Protein AF-A0A9J6GD58-F1 (afdb_monomer)

Structure (mmCIF, N/CA/C/O backbone):
data_AF-A0A9J6GD58-F1
#
_entry.id   AF-A0A9J6GD58-F1
#
loop_
_atom_site.group_PDB
_atom_site.id
_atom_site.type_symbol
_atom_site.label_atom_id
_atom_site.label_alt_id
_atom_site.label_comp_id
_atom_site.label_asym_id
_atom_site.label_entity_id
_atom_site.label_seq_id
_atom_site.pdbx_PDB_ins_code
_atom_site.Cartn_x
_atom_site.Cartn_y
_atom_site.Cartn_z
_atom_site.occupancy
_atom_site.B_iso_or_equiv
_atom_site.auth_seq_id
_atom_site.auth_comp_id
_atom_site.auth_asym_id
_atom_site.auth_atom_id
_atom_site.pdbx_PDB_model_num
ATOM 1 N N . MET A 1 1 ? 82.873 -19.608 3.069 1.00 37.69 1 MET A N 1
ATOM 2 C CA . MET A 1 1 ? 82.444 -18.232 2.736 1.00 37.69 1 MET A CA 1
ATOM 3 C C . MET A 1 1 ? 81.139 -18.321 1.958 1.00 37.69 1 MET A C 1
ATOM 5 O O . MET A 1 1 ? 81.166 -18.958 0.919 1.00 37.69 1 MET A O 1
ATOM 9 N N . GLY A 1 2 ? 80.056 -17.727 2.489 1.00 36.81 2 GLY A N 1
ATOM 10 C CA . GLY A 1 2 ? 78.722 -17.550 1.862 1.00 36.81 2 GLY A CA 1
ATOM 11 C C . GLY A 1 2 ? 77.926 -18.852 1.693 1.00 36.81 2 GLY A C 1
ATOM 12 O O . GLY A 1 2 ? 78.418 -19.767 1.058 1.00 36.81 2 GLY A O 1
ATOM 13 N N . GLY A 1 3 ? 76.758 -19.078 2.308 1.00 33.34 3 GLY A N 1
ATOM 14 C CA . GLY A 1 3 ? 75.539 -18.248 2.275 1.00 33.34 3 GLY A CA 1
ATOM 15 C C . GLY A 1 3 ? 74.753 -18.602 0.999 1.00 33.34 3 GLY A C 1
ATOM 16 O O . GLY A 1 3 ? 75.347 -18.635 -0.065 1.00 33.34 3 GLY A O 1
ATOM 17 N N . SER A 1 4 ? 73.456 -18.896 0.957 1.00 35.22 4 SER A N 1
ATOM 18 C CA . SER A 1 4 ? 72.355 -18.757 1.909 1.00 35.22 4 SER A CA 1
ATOM 19 C C . SER A 1 4 ? 71.104 -19.372 1.257 1.00 35.22 4 SER A C 1
ATOM 21 O O . SER A 1 4 ? 70.985 -19.433 0.036 1.00 35.22 4 SER A O 1
ATOM 23 N N . SER A 1 5 ? 70.180 -19.800 2.106 1.00 44.03 5 SER A N 1
ATOM 24 C CA . SER A 1 5 ? 68.809 -20.239 1.847 1.00 44.03 5 SER A CA 1
ATOM 25 C C . SER A 1 5 ? 67.990 -19.324 0.922 1.00 44.03 5 SER A C 1
ATOM 27 O O . SER A 1 5 ? 67.995 -18.105 1.074 1.00 44.03 5 SER A O 1
ATOM 29 N N . THR A 1 6 ? 67.160 -19.917 0.058 1.00 40.66 6 THR A N 1
ATOM 30 C CA . THR A 1 6 ? 65.996 -19.243 -0.538 1.00 40.66 6 THR A CA 1
ATOM 31 C C . THR A 1 6 ? 64.717 -19.961 -0.118 1.00 40.66 6 THR A C 1
ATOM 33 O O . THR A 1 6 ? 64.315 -20.986 -0.661 1.00 40.66 6 THR A O 1
ATOM 36 N N . GLY A 1 7 ? 64.104 -19.405 0.929 1.00 36.47 7 GLY A N 1
ATOM 37 C CA . GLY A 1 7 ? 62.739 -19.700 1.339 1.00 36.47 7 GLY A CA 1
ATOM 38 C C . GLY A 1 7 ? 61.718 -19.170 0.332 1.00 36.47 7 GLY A C 1
ATOM 39 O O . GLY A 1 7 ? 61.997 -18.272 -0.465 1.00 36.47 7 GLY A O 1
ATOM 40 N N . GLY A 1 8 ? 60.526 -19.758 0.386 1.00 43.69 8 GLY A N 1
ATOM 41 C CA . GLY A 1 8 ? 59.431 -19.474 -0.526 1.00 43.69 8 GLY A CA 1
ATOM 42 C C . GLY A 1 8 ? 58.904 -18.044 -0.457 1.00 43.69 8 GLY A C 1
ATOM 43 O O . GLY A 1 8 ? 59.000 -17.351 0.555 1.00 43.69 8 GLY A O 1
ATOM 44 N N . ARG A 1 9 ? 58.253 -17.643 -1.548 1.00 37.81 9 ARG A N 1
ATOM 45 C CA . ARG A 1 9 ? 57.233 -16.597 -1.543 1.00 37.81 9 ARG A CA 1
ATOM 46 C C . ARG A 1 9 ? 56.068 -17.060 -2.401 1.00 37.81 9 ARG A C 1
ATOM 48 O O . ARG A 1 9 ? 56.132 -17.031 -3.625 1.00 37.81 9 ARG A O 1
ATOM 55 N N . TYR A 1 10 ? 55.004 -17.483 -1.726 1.00 40.56 10 TYR A N 1
ATOM 56 C CA . TYR A 1 10 ? 53.660 -17.434 -2.280 1.00 40.56 10 TYR A CA 1
ATOM 57 C C . TYR A 1 10 ? 53.369 -15.973 -2.626 1.00 40.56 10 TYR A C 1
ATOM 59 O O . TYR A 1 10 ? 53.320 -15.119 -1.742 1.00 40.56 10 TYR A O 1
ATOM 67 N N . SER A 1 11 ? 53.238 -15.677 -3.916 1.00 40.56 11 SER A N 1
ATOM 68 C CA . SER A 1 11 ? 52.796 -14.365 -4.374 1.00 40.56 11 SER A CA 1
ATOM 69 C C . SER A 1 11 ? 51.286 -14.283 -4.161 1.00 40.56 11 SER A C 1
ATOM 71 O O . SER A 1 11 ? 50.506 -14.837 -4.933 1.00 40.56 11 SER A O 1
ATOM 73 N N . SER A 1 12 ? 50.868 -13.662 -3.060 1.00 46.75 12 SER A N 1
ATOM 74 C CA . SER A 1 12 ? 49.472 -13.318 -2.804 1.00 46.75 12 SER A CA 1
ATOM 75 C C . SER A 1 12 ? 49.055 -12.194 -3.754 1.00 46.75 12 SER A C 1
ATOM 77 O O . SER A 1 12 ? 49.403 -11.031 -3.547 1.00 46.75 12 SER A O 1
ATOM 79 N N . SER A 1 13 ? 48.333 -12.543 -4.815 1.00 49.47 13 SER A N 1
ATOM 80 C CA . SER A 1 13 ? 47.661 -11.583 -5.691 1.00 49.47 13 SER A CA 1
ATOM 81 C C . SER A 1 13 ? 46.645 -10.761 -4.876 1.00 49.47 13 SER A C 1
ATOM 83 O O . SER A 1 13 ? 45.866 -11.360 -4.134 1.00 49.47 13 SER A O 1
ATOM 85 N N . PRO A 1 14 ? 46.580 -9.423 -5.006 1.00 55.91 14 PRO A N 1
ATOM 86 C CA . PRO A 1 14 ? 45.616 -8.584 -4.290 1.00 55.91 14 PRO A CA 1
ATOM 87 C C . PRO A 1 14 ? 44.270 -8.524 -5.030 1.00 55.91 14 PRO A C 1
ATOM 89 O O . PRO A 1 14 ? 43.667 -7.462 -5.164 1.00 55.91 14 PRO A O 1
ATOM 92 N N . LEU A 1 15 ? 43.816 -9.654 -5.572 1.00 47.56 15 LEU A N 1
ATOM 93 C CA . LEU A 1 15 ? 42.496 -9.747 -6.183 1.00 47.56 15 LEU A CA 1
ATOM 94 C C . LEU A 1 15 ? 41.522 -10.259 -5.118 1.00 47.56 15 LEU A C 1
ATOM 96 O O . LEU A 1 15 ? 41.829 -11.259 -4.463 1.00 47.56 15 LEU A O 1
ATOM 100 N N . PRO A 1 16 ? 40.373 -9.589 -4.904 1.00 56.69 16 PRO A N 1
ATOM 101 C CA . PRO A 1 16 ? 39.348 -10.111 -4.015 1.00 56.69 16 PRO A CA 1
ATOM 102 C C . PRO A 1 16 ? 38.954 -11.514 -4.483 1.00 56.69 16 PRO A C 1
ATOM 104 O O . PRO A 1 16 ? 38.846 -11.777 -5.683 1.00 56.69 16 PRO A O 1
ATOM 107 N N . SER A 1 17 ? 38.779 -12.424 -3.526 1.00 49.44 17 SER A N 1
ATOM 108 C CA . SER A 1 17 ? 38.321 -13.782 -3.796 1.00 49.44 17 SER A CA 1
ATOM 109 C C . SER A 1 17 ? 37.030 -13.753 -4.631 1.00 49.44 17 SER A C 1
ATOM 111 O O . SER A 1 17 ? 36.191 -12.869 -4.423 1.00 49.44 17 SER A O 1
ATOM 113 N N . PRO A 1 18 ? 36.856 -14.695 -5.581 1.00 47.84 18 PRO A N 1
ATOM 114 C CA . PRO A 1 18 ? 35.656 -14.747 -6.399 1.00 47.84 18 PRO A CA 1
ATOM 115 C C . PRO A 1 18 ? 34.428 -14.807 -5.492 1.00 47.84 18 PRO A C 1
ATOM 117 O O . PRO A 1 18 ? 34.412 -15.527 -4.490 1.00 47.84 18 PRO A O 1
ATOM 120 N N . THR A 1 19 ? 33.417 -14.012 -5.838 1.00 52.19 19 THR A N 1
ATOM 121 C CA . THR A 1 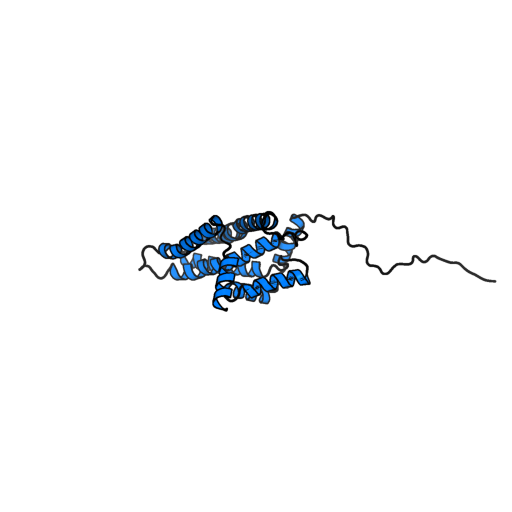19 ? 32.129 -13.941 -5.148 1.00 52.19 19 THR A CA 1
ATOM 122 C C . THR A 1 19 ? 31.608 -15.360 -4.892 1.00 52.19 19 THR A C 1
ATOM 124 O O . THR A 1 19 ? 31.642 -16.173 -5.820 1.00 52.19 19 THR A O 1
ATOM 127 N N . PRO A 1 20 ? 31.141 -15.697 -3.673 1.00 46.53 20 PRO A N 1
ATOM 128 C CA . PRO A 1 20 ? 30.641 -17.035 -3.410 1.00 46.53 20 PRO A CA 1
ATOM 129 C C . PRO A 1 20 ? 29.514 -17.347 -4.393 1.00 46.53 20 PRO A C 1
ATOM 131 O O . PRO A 1 20 ? 28.594 -16.549 -4.568 1.00 46.53 20 PRO A O 1
ATOM 134 N N . ASN A 1 21 ? 29.656 -18.497 -5.044 1.00 40.84 21 ASN A N 1
ATOM 135 C CA . ASN A 1 21 ? 28.778 -19.098 -6.036 1.00 40.84 21 ASN A CA 1
ATOM 136 C C . ASN A 1 21 ? 27.320 -18.608 -5.993 1.00 40.84 21 ASN A C 1
ATOM 138 O O . ASN A 1 21 ? 26.616 -18.756 -4.994 1.00 40.84 21 ASN A O 1
ATOM 142 N N . HIS A 1 22 ? 26.834 -18.173 -7.155 1.00 46.31 22 HIS A N 1
ATOM 143 C CA . HIS A 1 22 ? 25.450 -17.807 -7.497 1.00 46.31 22 HIS A CA 1
ATOM 144 C C . HIS A 1 22 ? 24.419 -18.965 -7.339 1.00 46.31 22 HIS A C 1
ATOM 146 O O . HIS A 1 22 ? 23.322 -18.931 -7.893 1.00 46.31 22 HIS A O 1
ATOM 152 N N . LEU A 1 23 ? 24.774 -20.019 -6.595 1.00 43.19 23 LEU A N 1
ATOM 153 C CA . LEU A 1 23 ? 24.021 -21.255 -6.374 1.00 43.19 23 LEU A CA 1
ATOM 154 C C . LEU A 1 23 ? 23.634 -21.488 -4.908 1.00 43.19 23 LEU A C 1
ATOM 156 O O . LEU A 1 23 ? 22.972 -22.481 -4.611 1.00 43.19 23 LEU A O 1
ATOM 160 N N . GLU A 1 24 ? 23.948 -20.574 -3.985 1.00 44.09 24 GLU A N 1
ATOM 161 C CA . GLU A 1 24 ? 23.241 -20.554 -2.704 1.00 44.09 24 GLU A CA 1
ATOM 162 C C . GLU A 1 24 ? 21.849 -19.962 -2.935 1.00 44.09 24 GLU A C 1
ATOM 164 O O . GLU A 1 24 ? 21.595 -18.762 -2.798 1.00 44.09 24 GLU A O 1
ATOM 169 N N . LYS A 1 25 ? 20.923 -20.834 -3.337 1.00 47.00 25 LYS A N 1
ATOM 170 C CA . LYS A 1 25 ? 19.489 -20.565 -3.409 1.00 47.00 25 LYS A CA 1
ATOM 171 C C . LYS A 1 25 ? 18.997 -20.316 -1.977 1.00 47.00 25 LYS A C 1
ATOM 173 O O . LYS A 1 25 ? 18.412 -21.199 -1.358 1.00 47.00 25 LYS A O 1
ATOM 178 N N . ARG A 1 26 ? 19.305 -19.134 -1.420 1.00 52.91 26 ARG A N 1
ATOM 179 C CA . ARG A 1 26 ? 18.902 -18.718 -0.069 1.00 52.91 26 ARG A CA 1
ATOM 180 C C . ARG A 1 26 ? 17.422 -19.008 0.078 1.00 52.91 26 ARG A C 1
ATOM 182 O O . ARG A 1 26 ? 16.616 -18.515 -0.718 1.00 52.91 26 ARG A O 1
ATOM 189 N N . SER A 1 27 ? 17.094 -19.834 1.064 1.00 55.88 27 SER A N 1
ATOM 190 C CA . SER A 1 27 ? 15.747 -20.346 1.251 1.00 55.88 27 SER A CA 1
ATOM 191 C C . SER A 1 27 ? 14.777 -19.172 1.396 1.00 55.88 27 SER A C 1
ATOM 193 O O . SER A 1 27 ? 15.121 -18.140 1.978 1.00 55.88 27 SER A O 1
ATOM 195 N N . ALA A 1 28 ? 13.546 -19.299 0.894 1.00 56.69 28 ALA A N 1
ATOM 196 C CA . ALA A 1 28 ? 12.509 -18.281 1.102 1.00 56.69 28 ALA A CA 1
ATOM 197 C C . ALA A 1 28 ? 12.327 -17.959 2.602 1.00 56.69 28 ALA A C 1
ATOM 199 O O . ALA A 1 28 ? 12.053 -16.817 2.971 1.00 56.69 28 ALA A O 1
ATOM 200 N N . LYS A 1 29 ? 12.599 -18.948 3.467 1.00 54.69 29 LYS A N 1
ATOM 201 C CA . LYS A 1 29 ? 12.657 -18.799 4.926 1.00 54.69 29 LYS A CA 1
ATOM 202 C C . LYS A 1 29 ? 13.790 -17.877 5.393 1.00 54.69 29 LYS A C 1
ATOM 204 O O . LYS A 1 29 ? 13.562 -17.071 6.289 1.00 54.69 29 LYS A O 1
ATOM 209 N N . ASP A 1 30 ? 14.962 -17.910 4.759 1.00 62.19 30 ASP A N 1
ATOM 210 C CA . ASP A 1 30 ? 16.093 -17.028 5.092 1.00 62.19 30 ASP A CA 1
ATOM 211 C C . ASP A 1 30 ? 15.827 -15.582 4.669 1.00 62.19 30 ASP A C 1
ATOM 213 O O . ASP A 1 30 ? 16.219 -14.642 5.362 1.00 62.19 30 ASP A O 1
ATOM 217 N N . LYS A 1 31 ? 15.139 -15.389 3.536 1.00 62.78 31 LYS A N 1
ATOM 218 C CA . LYS A 1 31 ? 14.695 -14.062 3.084 1.00 62.78 31 LYS A CA 1
ATOM 219 C C . LYS A 1 31 ? 13.620 -13.495 4.021 1.00 62.78 31 LYS A C 1
ATOM 221 O O . LYS A 1 31 ? 13.745 -12.354 4.462 1.00 62.78 31 LYS A O 1
ATOM 226 N N . GLY A 1 32 ? 12.632 -14.309 4.401 1.00 60.41 32 GLY A N 1
ATOM 227 C CA . GLY A 1 32 ? 11.580 -13.931 5.350 1.00 60.41 32 GLY A CA 1
ATOM 228 C C . GLY A 1 32 ? 12.104 -13.649 6.762 1.00 60.41 32 GLY A C 1
ATOM 229 O O . GLY A 1 32 ? 11.767 -12.626 7.349 1.00 60.41 32 GLY A O 1
ATOM 230 N N . SER A 1 33 ? 12.997 -14.494 7.286 1.00 57.06 33 SER A N 1
ATOM 231 C CA . SER A 1 33 ? 13.629 -14.303 8.600 1.00 57.06 33 SER A CA 1
ATOM 232 C C . SER A 1 33 ? 14.473 -13.026 8.649 1.00 57.06 33 SER A C 1
ATOM 234 O O . SER A 1 33 ? 14.408 -12.281 9.626 1.00 57.06 33 SER A O 1
ATOM 236 N N . LYS A 1 34 ? 15.200 -12.696 7.572 1.00 61.50 34 LYS A N 1
ATOM 237 C CA . LYS A 1 34 ? 15.928 -11.422 7.468 1.00 61.50 34 LYS A CA 1
ATOM 238 C C . LYS A 1 34 ? 14.992 -10.216 7.451 1.00 61.50 34 LYS A C 1
ATOM 240 O O . LYS A 1 34 ? 15.290 -9.235 8.128 1.00 61.50 34 LYS A O 1
ATOM 245 N N . PHE A 1 35 ? 13.875 -10.282 6.727 1.00 63.69 35 PHE A N 1
ATOM 246 C CA . PHE A 1 35 ? 12.878 -9.208 6.711 1.00 63.69 35 PHE A CA 1
ATOM 247 C C . PHE A 1 35 ? 12.215 -9.025 8.087 1.00 63.69 35 PHE A C 1
ATOM 249 O O . PHE A 1 35 ? 12.150 -7.908 8.596 1.00 63.69 35 PHE A O 1
ATOM 256 N N . LEU A 1 36 ? 11.835 -10.121 8.752 1.00 62.38 36 LEU A N 1
ATOM 257 C CA . LEU A 1 36 ? 11.260 -10.095 10.100 1.00 62.38 36 LEU A CA 1
ATOM 258 C C . LEU A 1 36 ? 12.254 -9.571 11.147 1.00 62.38 36 LEU A C 1
ATOM 260 O O . LEU A 1 36 ? 11.899 -8.770 12.007 1.00 62.38 36 LEU A O 1
ATOM 264 N N . ARG A 1 37 ? 13.530 -9.953 11.040 1.00 62.25 37 ARG A N 1
ATOM 265 C CA . ARG A 1 37 ? 14.593 -9.423 11.903 1.00 62.25 37 ARG A CA 1
ATOM 266 C C . ARG A 1 37 ? 14.790 -7.918 11.705 1.00 62.25 37 ARG A C 1
ATOM 268 O O . ARG A 1 37 ? 15.053 -7.212 12.673 1.00 62.25 37 ARG A O 1
ATOM 275 N N . ARG A 1 38 ? 14.646 -7.420 10.471 1.00 63.84 38 ARG A N 1
ATOM 276 C CA . ARG A 1 38 ? 14.711 -5.983 10.157 1.00 63.84 38 ARG A CA 1
ATOM 277 C C . ARG A 1 38 ? 13.488 -5.217 10.664 1.00 63.84 38 ARG A C 1
ATOM 279 O O . ARG A 1 38 ? 13.666 -4.099 11.127 1.00 63.84 38 ARG A O 1
ATOM 286 N N . LEU A 1 39 ? 12.291 -5.813 10.656 1.00 63.59 39 LEU A N 1
ATOM 287 C CA . LEU A 1 39 ? 11.072 -5.213 11.231 1.00 63.59 39 LEU A CA 1
ATOM 288 C C . LEU A 1 39 ? 11.220 -4.869 12.720 1.00 63.59 39 LEU A C 1
ATOM 290 O O . LEU A 1 39 ? 10.652 -3.889 13.187 1.00 63.59 39 LEU A O 1
ATOM 294 N N . ILE A 1 40 ? 12.008 -5.655 13.456 1.00 60.38 40 ILE A N 1
ATOM 295 C CA . ILE A 1 40 ? 12.237 -5.468 14.896 1.00 60.38 40 ILE A CA 1
ATOM 296 C C . ILE A 1 40 ? 13.335 -4.414 15.162 1.00 60.38 40 ILE A C 1
ATOM 298 O O . ILE A 1 40 ? 13.423 -3.862 16.259 1.00 60.38 40 ILE A O 1
ATOM 302 N N . HIS A 1 41 ? 14.164 -4.069 14.168 1.00 72.25 41 HIS A N 1
ATOM 303 C CA . HIS A 1 41 ? 15.287 -3.141 14.334 1.00 72.25 41 HIS A CA 1
ATOM 304 C C . HIS A 1 41 ? 14.910 -1.681 14.015 1.00 72.25 41 HIS A C 1
ATOM 306 O O . HIS A 1 41 ? 15.408 -1.070 13.071 1.00 72.25 41 HIS A O 1
ATOM 312 N N . VAL A 1 42 ? 14.048 -1.110 14.862 1.00 64.81 42 VAL A N 1
ATOM 313 C CA . VAL A 1 42 ? 13.386 0.200 14.679 1.00 64.81 42 VAL A CA 1
ATOM 314 C C . VAL A 1 42 ? 14.349 1.386 14.514 1.00 64.81 42 VAL A C 1
ATOM 316 O O . VAL A 1 42 ? 14.030 2.363 13.841 1.00 64.81 42 VAL A O 1
ATOM 319 N N . ARG A 1 43 ? 15.554 1.322 15.095 1.00 58.72 43 ARG A N 1
ATOM 320 C CA . ARG A 1 43 ? 16.470 2.478 15.176 1.00 58.72 43 ARG A CA 1
ATOM 321 C C . ARG A 1 43 ? 17.148 2.888 13.867 1.00 58.72 43 ARG A C 1
ATOM 323 O O . ARG A 1 43 ? 17.678 3.990 13.818 1.00 58.72 43 ARG A O 1
ATOM 330 N N . HIS A 1 44 ? 17.137 2.036 12.847 1.00 67.06 44 HIS A N 1
ATOM 331 C CA . HIS A 1 44 ? 17.782 2.301 11.553 1.00 67.06 44 HIS A CA 1
ATOM 332 C C . HIS A 1 44 ? 16.756 2.412 10.412 1.00 67.06 44 HIS A C 1
ATOM 334 O O . HIS A 1 44 ? 17.083 2.163 9.257 1.00 67.06 44 HIS A O 1
ATOM 340 N N . MET A 1 45 ? 15.494 2.706 10.739 1.00 80.56 45 MET A N 1
ATOM 341 C CA . MET A 1 45 ? 14.409 2.800 9.762 1.00 80.56 45 MET A CA 1
ATOM 342 C C . MET A 1 45 ? 14.229 4.249 9.295 1.00 80.56 45 MET A C 1
ATOM 344 O O . MET A 1 45 ? 14.075 5.155 10.115 1.00 80.56 45 MET A O 1
ATOM 348 N N . ASP A 1 46 ? 14.197 4.462 7.977 1.00 84.62 46 ASP A N 1
ATOM 349 C CA . ASP A 1 46 ? 14.075 5.787 7.355 1.00 84.62 46 ASP A CA 1
ATOM 350 C C . ASP A 1 46 ? 12.627 6.316 7.391 1.00 84.62 46 ASP A C 1
ATOM 352 O O . ASP A 1 46 ? 11.944 6.456 6.372 1.00 84.62 46 ASP A O 1
ATOM 356 N N . PHE A 1 47 ? 12.129 6.631 8.592 1.00 88.44 47 PHE A N 1
ATOM 357 C CA . PHE A 1 47 ? 10.748 7.084 8.803 1.00 88.44 47 PHE A CA 1
ATOM 358 C C . PHE A 1 47 ? 10.392 8.352 8.029 1.00 88.44 47 PHE A C 1
ATOM 360 O O . PHE A 1 47 ? 9.279 8.465 7.525 1.00 88.44 47 PHE A O 1
ATOM 367 N N . GLN A 1 48 ? 11.324 9.297 7.900 1.00 90.00 48 GLN A N 1
ATOM 368 C CA . GLN A 1 48 ? 11.084 10.537 7.161 1.00 90.00 48 GLN A CA 1
ATOM 369 C C . GLN A 1 48 ? 10.759 10.253 5.693 1.00 90.00 48 GLN A C 1
ATOM 371 O O . GLN A 1 48 ? 9.778 10.773 5.161 1.00 90.00 48 GLN A O 1
ATOM 376 N N . PHE A 1 49 ? 11.548 9.391 5.051 1.00 88.75 49 PHE A N 1
ATOM 377 C CA . PHE A 1 49 ? 11.310 8.987 3.671 1.00 88.75 49 PHE A CA 1
ATOM 378 C C . PHE A 1 49 ? 9.976 8.244 3.533 1.00 88.75 49 PHE A C 1
ATOM 380 O O . PHE A 1 49 ? 9.195 8.539 2.628 1.00 88.75 49 PHE A O 1
ATOM 387 N N . ALA A 1 50 ? 9.674 7.337 4.464 1.00 90.69 50 ALA A N 1
ATOM 388 C CA . ALA A 1 50 ? 8.425 6.585 4.4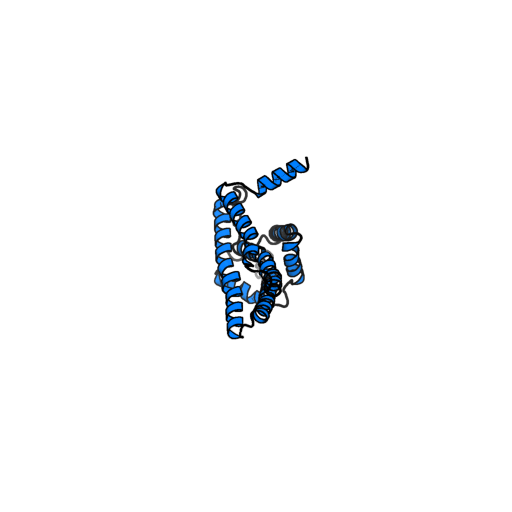55 1.00 90.69 50 ALA A CA 1
ATOM 389 C C . ALA A 1 50 ? 7.182 7.475 4.653 1.00 90.69 50 ALA A C 1
ATOM 391 O O . ALA A 1 50 ? 6.194 7.295 3.941 1.00 90.69 50 ALA A O 1
ATOM 392 N N . MET A 1 51 ? 7.239 8.479 5.536 1.00 91.00 51 MET A N 1
ATOM 393 C CA . MET A 1 51 ? 6.163 9.465 5.713 1.00 91.00 51 MET A CA 1
ATOM 394 C C . MET A 1 51 ? 5.935 10.289 4.442 1.00 91.00 51 MET A C 1
ATOM 396 O O . MET A 1 51 ? 4.795 10.446 4.002 1.00 91.00 51 MET A O 1
ATOM 400 N N . TRP A 1 52 ? 7.008 10.769 3.805 1.00 92.25 52 TRP A N 1
ATOM 401 C CA . TRP A 1 52 ? 6.896 11.467 2.523 1.00 92.25 52 TRP A CA 1
ATOM 402 C C . TRP A 1 52 ? 6.306 10.579 1.439 1.00 92.25 52 TRP A C 1
ATOM 404 O O . TRP A 1 52 ? 5.482 11.038 0.654 1.00 92.25 52 TRP A O 1
ATOM 414 N N . GLN A 1 53 ? 6.685 9.304 1.410 1.00 90.62 53 GLN A N 1
ATOM 415 C CA . GLN A 1 53 ? 6.120 8.351 0.471 1.00 90.62 53 GLN A CA 1
ATOM 416 C C . GLN A 1 53 ? 4.610 8.180 0.688 1.00 90.62 53 GLN A C 1
ATOM 418 O O . GLN A 1 53 ? 3.861 8.245 -0.282 1.00 90.62 53 GLN A O 1
ATOM 423 N N . MET A 1 54 ? 4.155 8.031 1.938 1.00 92.44 54 MET A N 1
ATOM 424 C CA . MET A 1 54 ? 2.727 7.960 2.283 1.00 92.44 54 MET A CA 1
ATOM 425 C C . MET A 1 54 ? 1.969 9.214 1.835 1.00 92.44 54 MET A C 1
ATOM 427 O O . MET A 1 54 ? 0.907 9.103 1.230 1.00 92.44 54 MET A O 1
ATOM 431 N N . LEU A 1 55 ? 2.532 10.405 2.052 1.00 91.19 55 LEU A N 1
ATOM 432 C CA . LEU A 1 55 ? 1.918 11.658 1.610 1.00 91.19 55 LEU A CA 1
ATOM 433 C C . LEU A 1 55 ? 1.883 11.784 0.078 1.00 91.19 55 LEU A C 1
ATOM 435 O O . LEU A 1 55 ? 0.881 12.201 -0.507 1.00 91.19 55 LEU A O 1
ATOM 439 N N . TYR A 1 56 ? 2.972 11.415 -0.595 1.00 90.56 56 TYR A N 1
ATOM 440 C CA . TYR A 1 56 ? 3.060 11.488 -2.049 1.00 90.56 56 TYR A CA 1
ATOM 441 C C . TYR A 1 56 ? 2.138 10.498 -2.755 1.00 90.56 56 TYR A C 1
ATOM 443 O O . TYR A 1 56 ? 1.760 10.792 -3.883 1.00 90.56 56 TYR A O 1
ATOM 451 N N . LEU A 1 57 ? 1.698 9.411 -2.111 1.00 90.44 57 LEU A N 1
ATOM 452 C CA . LEU A 1 57 ? 0.647 8.551 -2.671 1.00 90.44 57 LEU A CA 1
ATOM 453 C C . LEU A 1 57 ? -0.665 9.312 -2.922 1.00 90.44 57 LEU A C 1
ATOM 455 O O . LEU A 1 57 ? -1.370 8.975 -3.867 1.00 90.44 57 LEU A O 1
ATOM 459 N N . PHE A 1 58 ? -0.960 10.358 -2.141 1.00 86.31 58 PHE A N 1
ATOM 460 C CA . PHE A 1 58 ? -2.137 11.208 -2.351 1.00 86.31 58 PHE A CA 1
ATOM 461 C C . PHE A 1 58 ? -1.863 12.388 -3.280 1.00 86.31 58 PHE A C 1
ATOM 463 O O . PHE A 1 58 ? -2.658 12.679 -4.165 1.00 86.31 58 PHE A O 1
ATOM 470 N N . ILE A 1 59 ? -0.751 13.095 -3.063 1.00 87.31 59 ILE A N 1
ATOM 471 C CA . ILE A 1 59 ? -0.511 14.385 -3.729 1.00 87.31 59 ILE A CA 1
ATOM 472 C C . ILE A 1 59 ? 0.170 14.208 -5.089 1.00 87.31 59 ILE A C 1
ATOM 474 O O . ILE A 1 59 ? -0.118 14.929 -6.037 1.00 87.31 59 ILE A O 1
ATOM 478 N N . SER A 1 60 ? 1.142 13.300 -5.183 1.00 89.00 60 SER A N 1
ATOM 479 C CA . SER A 1 60 ? 2.001 13.188 -6.368 1.00 89.00 60 SER A CA 1
ATOM 480 C C . SER A 1 60 ? 2.601 11.781 -6.495 1.00 89.00 60 SER A C 1
ATOM 482 O O . SER A 1 60 ? 3.803 11.598 -6.268 1.00 89.00 60 SER A O 1
ATOM 484 N N . PRO A 1 61 ? 1.800 10.767 -6.881 1.00 87.06 61 PRO A N 1
ATOM 485 C CA . PRO A 1 61 ? 2.244 9.370 -6.926 1.00 87.06 61 PRO A CA 1
ATOM 486 C C . PRO A 1 61 ? 3.416 9.155 -7.894 1.00 87.06 61 PRO A C 1
ATOM 488 O O . PRO A 1 61 ? 4.241 8.263 -7.691 1.00 87.06 61 PRO A O 1
ATOM 491 N N . GLN A 1 62 ? 3.569 10.034 -8.890 1.00 87.75 62 GLN A N 1
ATOM 492 C CA . GLN A 1 62 ? 4.719 10.047 -9.796 1.00 87.75 62 GLN A CA 1
ATOM 493 C C . GLN A 1 62 ? 6.064 10.158 -9.061 1.00 87.75 62 GLN A C 1
ATOM 495 O O . GLN A 1 62 ? 7.041 9.538 -9.479 1.00 87.75 62 GLN A O 1
ATOM 500 N N . LYS A 1 63 ? 6.133 10.888 -7.936 1.00 87.44 63 LYS A N 1
ATOM 501 C CA . LYS A 1 63 ? 7.366 10.976 -7.135 1.00 87.44 63 LYS A CA 1
ATOM 502 C C . LYS A 1 63 ? 7.728 9.627 -6.520 1.00 87.44 63 LYS A C 1
ATOM 504 O O . LYS A 1 63 ? 8.899 9.260 -6.510 1.00 87.44 63 LYS A O 1
ATOM 509 N N . VAL A 1 64 ? 6.728 8.879 -6.054 1.00 89.38 64 VAL A N 1
ATOM 510 C CA . VAL A 1 64 ? 6.913 7.535 -5.492 1.00 89.38 64 VAL A CA 1
ATOM 511 C C . VAL A 1 64 ? 7.379 6.571 -6.581 1.00 89.38 64 VAL A C 1
ATOM 513 O O . VAL A 1 64 ? 8.364 5.866 -6.379 1.00 89.38 64 VAL A O 1
ATOM 516 N N . TYR A 1 65 ? 6.748 6.602 -7.760 1.00 87.38 65 TYR A N 1
ATOM 517 C CA . TYR A 1 65 ? 7.175 5.804 -8.913 1.00 87.38 65 TYR A CA 1
ATOM 518 C C . TYR A 1 65 ? 8.633 6.082 -9.304 1.00 87.38 65 TYR A C 1
ATOM 520 O O . TYR A 1 65 ? 9.429 5.160 -9.481 1.00 87.38 65 TYR A O 1
ATOM 528 N N . ARG A 1 66 ? 9.019 7.360 -9.362 1.00 87.88 66 ARG A N 1
ATOM 529 C CA . ARG A 1 66 ? 10.389 7.769 -9.678 1.00 87.88 66 ARG A CA 1
ATOM 530 C C . ARG A 1 66 ? 11.408 7.245 -8.658 1.00 87.88 66 ARG A C 1
ATOM 532 O O . ARG A 1 66 ? 12.497 6.837 -9.049 1.00 87.88 66 ARG A O 1
ATOM 539 N N . ASN A 1 67 ? 11.051 7.176 -7.374 1.00 88.81 67 ASN A N 1
ATOM 540 C CA . ASN A 1 67 ? 11.924 6.601 -6.345 1.00 88.81 67 ASN A CA 1
ATOM 541 C C . ASN A 1 67 ? 12.219 5.112 -6.589 1.00 88.81 67 ASN A C 1
ATOM 543 O O . ASN A 1 67 ? 13.349 4.679 -6.371 1.00 88.81 67 ASN A O 1
ATOM 547 N N . PHE A 1 68 ? 11.248 4.335 -7.080 1.00 88.00 68 PHE A N 1
ATOM 548 C CA . PHE A 1 68 ? 11.485 2.938 -7.465 1.00 88.00 68 PHE A CA 1
ATOM 549 C C . PHE A 1 68 ? 12.494 2.827 -8.614 1.00 88.00 68 PHE A C 1
ATOM 551 O O . PHE A 1 68 ? 13.412 2.012 -8.541 1.00 88.00 68 PHE A O 1
ATOM 558 N N . GLN A 1 69 ? 12.373 3.689 -9.628 1.00 86.62 69 GLN A N 1
ATOM 559 C CA . GLN A 1 69 ? 13.312 3.743 -10.755 1.00 86.62 69 GLN A CA 1
ATOM 560 C C . GLN A 1 69 ? 14.736 4.092 -10.295 1.00 86.62 69 GLN A C 1
ATOM 562 O O . GLN A 1 69 ? 15.698 3.4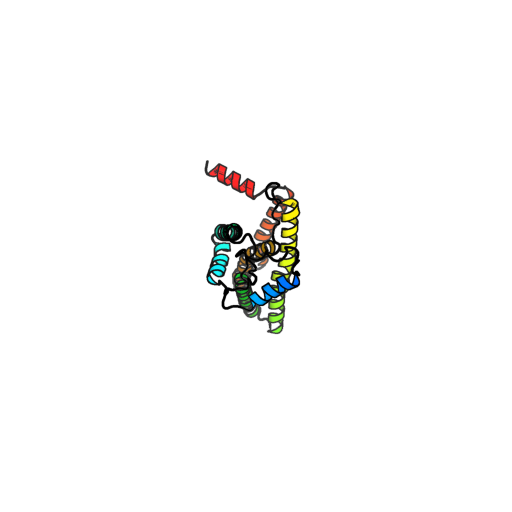55 -10.715 1.00 86.62 69 GLN A O 1
ATOM 567 N N . TYR A 1 70 ? 14.883 5.041 -9.365 1.00 88.31 70 TYR A N 1
ATOM 568 C CA . TYR A 1 70 ? 16.194 5.378 -8.801 1.00 88.31 70 TYR A CA 1
ATOM 569 C C . TYR A 1 70 ? 16.841 4.212 -8.041 1.00 88.31 70 TYR A C 1
ATOM 571 O O . TYR A 1 70 ? 18.053 4.017 -8.137 1.00 88.31 70 TYR A O 1
ATOM 579 N N . ARG A 1 71 ? 16.066 3.404 -7.306 1.00 88.12 71 ARG A N 1
ATOM 580 C CA . ARG A 1 71 ? 16.604 2.211 -6.624 1.00 88.12 71 ARG A CA 1
ATOM 581 C C . ARG A 1 71 ? 17.052 1.145 -7.608 1.00 88.12 71 ARG A C 1
ATOM 583 O O . ARG A 1 71 ? 18.115 0.564 -7.407 1.00 88.12 71 ARG A O 1
ATOM 590 N N . LYS A 1 72 ? 16.305 0.962 -8.698 1.00 88.12 72 LYS A N 1
ATOM 591 C CA . LYS A 1 72 ? 16.722 0.070 -9.778 1.00 88.12 72 LYS A CA 1
ATOM 592 C C . LYS A 1 72 ? 18.069 0.503 -10.360 1.00 88.12 72 LYS A C 1
ATOM 594 O O . LYS A 1 72 ? 18.958 -0.318 -10.496 1.00 88.12 72 LYS A O 1
ATOM 599 N N . GLN A 1 73 ? 18.273 1.795 -10.604 1.00 87.44 73 GLN A N 1
ATOM 600 C CA . GLN A 1 73 ? 19.544 2.294 -11.149 1.00 87.44 73 GLN A CA 1
ATOM 601 C C . GLN A 1 73 ? 20.726 2.203 -10.169 1.00 87.44 73 GLN A C 1
ATOM 603 O O . GLN A 1 73 ? 21.862 2.036 -10.596 1.00 87.44 73 GLN A O 1
ATOM 608 N N . THR A 1 74 ? 20.482 2.338 -8.862 1.00 88.88 74 THR A N 1
ATOM 609 C CA . THR A 1 74 ? 21.555 2.438 -7.851 1.00 88.88 74 THR A CA 1
ATOM 610 C C . THR A 1 74 ? 21.879 1.122 -7.145 1.00 88.88 74 THR A C 1
ATOM 612 O O . THR A 1 74 ? 23.008 0.938 -6.699 1.00 88.88 74 THR A O 1
ATOM 615 N N . LYS A 1 75 ? 20.903 0.219 -7.009 1.00 84.88 75 LYS A N 1
ATOM 616 C CA . LYS A 1 75 ? 21.020 -1.051 -6.270 1.00 84.88 75 LYS A CA 1
ATOM 617 C C . LYS A 1 75 ? 20.554 -2.270 -7.065 1.00 84.88 75 LYS A C 1
ATOM 619 O O . LYS A 1 75 ? 20.522 -3.362 -6.510 1.00 84.88 75 LYS A O 1
ATOM 624 N N . ASP A 1 76 ? 20.150 -2.068 -8.315 1.00 86.12 76 ASP A N 1
ATOM 625 C CA . ASP A 1 76 ? 19.651 -3.112 -9.209 1.00 86.12 76 ASP A CA 1
ATOM 626 C C . ASP A 1 76 ? 18.430 -3.894 -8.688 1.00 86.12 76 ASP A C 1
ATOM 628 O O . ASP A 1 76 ? 18.187 -5.034 -9.067 1.00 86.12 76 ASP A O 1
ATOM 632 N N . GLN A 1 77 ? 17.620 -3.267 -7.829 1.00 84.06 77 GLN A N 1
ATOM 633 C CA . GLN A 1 77 ? 16.423 -3.890 -7.260 1.00 84.06 77 GLN A CA 1
ATOM 634 C C . GLN A 1 77 ? 15.252 -2.916 -7.132 1.00 84.06 77 GLN A C 1
ATOM 636 O O . GLN A 1 77 ? 15.432 -1.721 -6.859 1.00 84.06 77 GLN A O 1
ATOM 641 N N . PHE A 1 78 ? 14.036 -3.436 -7.304 1.00 84.88 78 PHE A N 1
ATOM 642 C CA . PHE A 1 78 ? 12.805 -2.650 -7.190 1.00 84.88 78 PHE A CA 1
ATOM 643 C C . PHE A 1 78 ? 12.180 -2.717 -5.792 1.00 84.88 78 PHE A C 1
ATOM 645 O O . PHE A 1 78 ? 11.629 -1.709 -5.327 1.00 84.88 78 PHE A O 1
ATOM 652 N N . ALA A 1 79 ? 12.252 -3.863 -5.108 1.00 83.69 79 ALA A N 1
ATOM 653 C CA . ALA A 1 79 ? 11.669 -4.032 -3.779 1.00 83.69 79 ALA A CA 1
ATOM 654 C C . ALA A 1 79 ? 12.335 -3.122 -2.732 1.00 83.69 79 ALA A C 1
ATOM 656 O O . ALA A 1 79 ? 13.499 -2.730 -2.847 1.00 83.69 79 ALA A O 1
ATOM 657 N N . ARG A 1 80 ? 11.581 -2.744 -1.696 1.00 81.31 80 ARG A N 1
ATOM 658 C CA . ARG A 1 80 ? 12.109 -1.960 -0.577 1.00 81.31 80 ARG A CA 1
ATOM 659 C C . ARG A 1 80 ? 12.947 -2.839 0.360 1.00 81.31 80 ARG A C 1
ATOM 661 O O . ARG A 1 80 ? 12.532 -3.924 0.761 1.00 81.31 80 ARG A O 1
ATOM 668 N N . ASP A 1 81 ? 14.110 -2.324 0.757 1.00 76.94 81 ASP A N 1
ATOM 669 C CA . ASP A 1 81 ? 14.998 -2.964 1.741 1.00 76.94 81 ASP A CA 1
ATOM 670 C C . ASP A 1 81 ? 14.606 -2.676 3.197 1.00 76.94 81 ASP A C 1
ATOM 672 O O . ASP A 1 81 ? 14.946 -3.459 4.096 1.00 76.94 81 ASP A O 1
ATOM 676 N N . ASP A 1 82 ? 13.964 -1.523 3.423 1.00 80.50 82 ASP A N 1
ATOM 677 C CA . ASP A 1 82 ? 13.610 -0.976 4.727 1.00 80.50 82 ASP A CA 1
ATOM 678 C C . ASP A 1 82 ? 12.131 -1.243 5.093 1.00 80.50 82 ASP A C 1
ATOM 680 O O . ASP A 1 82 ? 11.232 -1.109 4.258 1.00 80.50 82 ASP A O 1
ATOM 684 N N . PRO A 1 83 ? 11.833 -1.604 6.352 1.00 84.31 83 PRO A N 1
ATOM 685 C CA . PRO A 1 83 ? 10.463 -1.879 6.776 1.00 84.31 83 PRO A CA 1
ATOM 686 C C . PRO A 1 83 ? 9.662 -0.623 7.180 1.00 84.31 83 PRO A C 1
ATOM 688 O O . PRO A 1 83 ? 8.570 -0.758 7.735 1.00 84.31 83 PRO A O 1
ATOM 691 N N . ALA A 1 84 ? 10.175 0.596 6.950 1.00 89.25 84 ALA A N 1
ATOM 692 C CA . ALA A 1 84 ? 9.653 1.829 7.561 1.00 89.25 84 ALA A CA 1
ATOM 693 C C . ALA A 1 84 ? 8.203 2.117 7.168 1.00 89.25 84 ALA A C 1
ATOM 695 O O . ALA A 1 84 ? 7.367 2.424 8.019 1.00 89.25 84 ALA A O 1
ATOM 696 N N . PHE A 1 85 ? 7.888 1.932 5.887 1.00 89.38 85 PHE A N 1
ATOM 697 C CA . PHE A 1 85 ? 6.532 2.094 5.372 1.00 89.38 85 PHE A CA 1
ATOM 698 C C . PHE A 1 85 ? 5.535 1.115 6.006 1.00 89.38 85 PHE A C 1
ATOM 700 O O . PHE A 1 85 ? 4.445 1.523 6.390 1.00 89.38 85 PHE A O 1
ATOM 707 N N . LEU A 1 86 ? 5.914 -0.160 6.163 1.00 88.75 86 LEU A N 1
ATOM 708 C CA . LEU A 1 86 ? 5.043 -1.183 6.751 1.00 88.75 86 LEU A CA 1
ATOM 709 C C . LEU A 1 86 ? 4.768 -0.884 8.229 1.00 88.75 86 LEU A C 1
ATOM 711 O O . LEU A 1 86 ? 3.631 -1.006 8.674 1.00 88.75 86 LEU A O 1
ATOM 715 N N . VAL A 1 87 ? 5.777 -0.428 8.977 1.00 89.88 87 VAL A N 1
ATOM 716 C CA . VAL A 1 87 ? 5.598 -0.028 10.382 1.00 89.88 87 VAL A CA 1
ATOM 717 C C . VAL A 1 87 ? 4.664 1.174 10.505 1.00 89.88 87 VAL A C 1
ATOM 719 O O . VAL A 1 87 ? 3.743 1.132 11.319 1.00 89.88 87 VAL A O 1
ATOM 722 N N . LEU A 1 88 ? 4.839 2.215 9.685 1.00 91.38 88 LEU A N 1
ATOM 723 C CA . LEU A 1 88 ? 3.925 3.364 9.682 1.00 91.38 88 LEU A CA 1
ATOM 724 C C . LEU A 1 88 ? 2.498 2.965 9.285 1.00 91.38 88 LEU A C 1
ATOM 726 O O . LEU A 1 88 ? 1.540 3.415 9.912 1.00 91.38 88 LEU A O 1
ATOM 730 N N . LEU A 1 89 ? 2.349 2.079 8.296 1.00 91.06 89 LEU A N 1
ATOM 731 C CA . LEU A 1 89 ? 1.058 1.514 7.909 1.00 91.06 89 LEU A CA 1
ATOM 732 C C . LEU A 1 89 ? 0.414 0.733 9.068 1.00 91.06 89 LEU A C 1
ATOM 734 O O . LEU A 1 89 ? -0.773 0.900 9.335 1.00 91.06 89 LEU A O 1
ATOM 738 N N . GLY A 1 90 ? 1.191 -0.072 9.795 1.00 90.38 90 GLY A N 1
ATOM 739 C CA . GLY A 1 90 ? 0.732 -0.811 10.973 1.00 90.38 90 GLY A CA 1
ATOM 740 C C . GLY A 1 90 ? 0.289 0.106 12.116 1.00 90.38 90 GLY A C 1
ATOM 741 O O . GLY A 1 90 ? -0.773 -0.106 12.699 1.00 90.38 90 GLY A O 1
ATOM 742 N N . LEU A 1 91 ? 1.048 1.168 12.401 1.00 91.00 91 LEU A N 1
ATOM 743 C CA . LEU A 1 91 ? 0.663 2.184 13.388 1.00 91.00 91 LEU A CA 1
ATOM 744 C C . LEU A 1 91 ? -0.660 2.859 13.012 1.00 91.00 91 LEU A C 1
ATOM 746 O O . LEU A 1 91 ? -1.528 3.046 13.864 1.00 91.00 91 LEU A O 1
ATOM 750 N N . TRP A 1 92 ? -0.840 3.171 11.730 1.00 91.62 92 TRP A N 1
ATOM 751 C CA . TRP A 1 92 ? -2.078 3.752 11.226 1.00 91.62 92 TRP A CA 1
ATOM 752 C C . TRP A 1 92 ? -3.273 2.787 11.331 1.00 91.62 92 TRP A C 1
ATOM 754 O O . TRP A 1 92 ? -4.373 3.188 11.721 1.00 91.62 92 TRP A O 1
ATOM 764 N N . LEU A 1 93 ? -3.063 1.498 11.055 1.00 91.12 93 LEU A N 1
ATOM 765 C CA . LEU A 1 93 ? -4.070 0.448 11.244 1.00 91.12 93 LEU A CA 1
ATOM 766 C C . LEU A 1 93 ? -4.497 0.301 12.709 1.00 91.12 93 LEU A C 1
ATOM 768 O O . LEU A 1 93 ? -5.686 0.170 12.997 1.00 91.12 93 LEU A O 1
ATOM 772 N N . ILE A 1 94 ? -3.552 0.381 13.647 1.00 91.69 94 ILE A N 1
ATOM 773 C CA . ILE A 1 94 ? -3.859 0.355 15.082 1.00 91.69 94 ILE A CA 1
ATOM 774 C C . ILE A 1 94 ? -4.668 1.597 15.473 1.00 91.69 94 ILE A C 1
ATOM 776 O O . ILE A 1 94 ? -5.728 1.466 16.084 1.00 91.69 94 ILE A O 1
ATOM 780 N N . ALA A 1 95 ? -4.205 2.793 15.093 1.00 91.50 95 ALA A N 1
ATOM 781 C CA . ALA A 1 95 ? -4.869 4.051 15.433 1.00 91.50 95 ALA A CA 1
ATOM 782 C C . ALA A 1 95 ? -6.311 4.106 14.902 1.00 91.50 95 ALA A C 1
ATOM 784 O O . ALA A 1 95 ? -7.240 4.457 15.632 1.00 91.50 95 ALA A O 1
ATOM 785 N N . SER A 1 96 ? -6.518 3.694 13.651 1.00 89.56 96 SER A N 1
ATOM 786 C CA . SER A 1 96 ? -7.855 3.626 13.059 1.00 89.56 96 SER A CA 1
ATOM 787 C C . SER A 1 96 ? -8.742 2.560 13.707 1.00 89.56 96 SER A C 1
ATOM 789 O O . SER A 1 96 ? -9.918 2.824 13.953 1.00 89.56 96 SER A O 1
ATOM 791 N N . SER A 1 97 ? -8.192 1.397 14.069 1.00 89.00 97 SER A N 1
ATOM 792 C CA . SER A 1 97 ? -8.936 0.354 14.789 1.00 89.00 97 SER A CA 1
ATOM 793 C C . SER A 1 97 ? -9.420 0.822 16.159 1.00 89.00 97 SER A C 1
ATOM 795 O O . SER A 1 97 ? -10.557 0.544 16.540 1.00 89.00 97 SER A O 1
ATOM 797 N N . VAL A 1 98 ? -8.592 1.583 16.882 1.00 89.44 98 VAL A N 1
ATOM 798 C CA . VAL A 1 98 ? -9.006 2.239 18.131 1.00 89.44 98 VAL A CA 1
ATOM 799 C C . VAL A 1 98 ? -10.161 3.205 17.861 1.00 89.44 98 VAL A C 1
ATOM 801 O O . VAL A 1 98 ? -11.166 3.155 18.568 1.00 89.44 98 VAL A O 1
ATOM 804 N N . GLY A 1 99 ? -10.073 4.016 16.801 1.00 86.31 99 GLY A N 1
ATOM 805 C CA . GLY A 1 99 ? -11.163 4.892 16.362 1.00 86.31 99 GLY A CA 1
ATOM 806 C C . GLY A 1 99 ? -12.483 4.143 16.150 1.00 86.31 99 GLY A C 1
ATOM 807 O O . GLY A 1 99 ? -13.504 4.529 16.717 1.00 86.31 99 GLY A O 1
ATOM 808 N N . PHE A 1 100 ? -12.471 3.033 15.406 1.00 83.69 100 PHE A N 1
ATOM 809 C CA . PHE A 1 100 ? -13.669 2.215 15.173 1.00 83.69 100 PHE A CA 1
ATOM 810 C C . PHE A 1 100 ? -14.245 1.616 16.452 1.00 83.69 100 PHE A C 1
ATOM 812 O O . PHE A 1 100 ? -15.460 1.608 16.620 1.00 83.69 100 PHE A O 1
ATOM 819 N N . VAL A 1 101 ? -13.408 1.147 17.373 1.00 85.50 101 VAL A N 1
ATOM 820 C CA . VAL A 1 101 ? -13.880 0.559 18.634 1.00 85.50 101 VAL A CA 1
ATOM 821 C C . VAL A 1 101 ? -14.478 1.599 19.567 1.00 85.50 101 VAL A C 1
ATOM 823 O O . VAL A 1 101 ? -15.534 1.344 20.149 1.00 85.50 101 VAL A O 1
ATOM 826 N N . LEU A 1 102 ? -13.872 2.786 19.651 1.00 84.94 102 LEU A N 1
ATOM 827 C CA . LEU A 1 102 ? -14.465 3.925 20.352 1.00 84.94 102 LEU A CA 1
ATOM 828 C C . LEU A 1 102 ? -15.799 4.325 19.719 1.00 84.94 102 LEU A C 1
ATOM 830 O O . LEU A 1 102 ? -16.713 4.752 20.429 1.00 84.94 102 LEU A O 1
ATOM 834 N N . ILE A 1 103 ? -15.921 4.173 18.394 1.00 82.44 103 ILE A N 1
ATOM 835 C CA . ILE A 1 103 ? -17.131 4.526 17.663 1.00 82.44 103 ILE A CA 1
ATOM 836 C C . ILE A 1 103 ? -18.270 3.516 17.810 1.00 82.44 103 ILE A C 1
ATOM 838 O O . ILE A 1 103 ? -19.434 3.883 17.993 1.00 82.44 103 ILE A O 1
ATOM 842 N N . LEU A 1 104 ? -17.939 2.241 17.731 1.00 79.81 104 LEU A N 1
ATOM 843 C CA . LEU A 1 104 ? -18.899 1.150 17.746 1.00 79.81 104 LEU A CA 1
ATOM 844 C C . LEU A 1 104 ? -19.152 0.617 19.165 1.00 79.81 104 LEU A C 1
ATOM 846 O O . LEU A 1 104 ? -19.939 -0.309 19.324 1.00 79.81 104 LEU A O 1
ATOM 850 N N . HIS A 1 105 ? -18.507 1.198 20.186 1.00 82.75 105 HIS A N 1
ATOM 851 C CA . HIS A 1 105 ? -18.581 0.766 21.587 1.00 82.75 105 HIS A CA 1
ATOM 852 C C . HIS A 1 105 ? -18.320 -0.741 21.755 1.00 82.75 105 HIS A C 1
ATOM 854 O O . HIS A 1 105 ? -19.015 -1.444 22.488 1.00 82.75 105 HIS A O 1
ATOM 860 N N . ILE A 1 106 ? -17.307 -1.248 21.049 1.00 82.50 106 ILE A N 1
ATOM 861 C CA . ILE A 1 106 ? -16.954 -2.672 21.060 1.00 82.50 106 ILE A CA 1
ATOM 862 C C . ILE A 1 106 ? -16.104 -2.979 22.302 1.00 82.50 106 ILE A C 1
ATOM 864 O O . ILE A 1 106 ? -15.289 -2.170 22.742 1.00 82.50 106 ILE A O 1
ATOM 868 N N . ASN A 1 107 ? -16.281 -4.168 22.877 1.00 88.88 107 ASN A N 1
ATOM 869 C CA . ASN A 1 107 ? -15.473 -4.648 23.997 1.00 88.88 107 ASN A CA 1
ATOM 870 C C . ASN A 1 107 ? -14.023 -4.985 23.578 1.00 88.88 107 ASN A C 1
ATOM 872 O O . ASN A 1 107 ? -13.706 -5.137 22.399 1.00 88.88 107 ASN A O 1
ATOM 876 N N . PHE A 1 108 ? -13.121 -5.152 24.550 1.00 88.88 108 PHE A N 1
ATOM 877 C CA . PHE A 1 108 ? -11.695 -5.389 24.274 1.00 88.88 108 PHE A CA 1
ATOM 878 C C . PHE A 1 108 ? -11.425 -6.651 23.429 1.00 88.88 108 PHE A C 1
ATOM 880 O O . PHE A 1 108 ? -10.540 -6.658 22.576 1.00 88.88 108 PHE A O 1
ATOM 887 N N . VAL A 1 109 ? -12.212 -7.715 23.614 1.00 90.06 109 VAL A N 1
ATOM 888 C CA . VAL A 1 109 ? -12.079 -8.946 22.814 1.00 90.06 109 VAL A CA 1
ATOM 889 C C . VAL A 1 109 ? -12.478 -8.699 21.359 1.00 90.06 109 VAL A C 1
ATOM 891 O O . VAL A 1 109 ? -11.785 -9.143 20.444 1.00 90.06 109 VAL A O 1
ATOM 894 N N . GLY A 1 110 ? -13.565 -7.956 21.132 1.00 85.25 110 GLY A N 1
ATOM 895 C CA . GLY A 1 110 ? -13.980 -7.546 19.796 1.00 85.25 110 GLY A CA 1
ATOM 896 C C . GLY A 1 110 ? -12.963 -6.617 19.134 1.00 85.25 110 GLY A C 1
ATOM 897 O O . GLY A 1 110 ? -12.677 -6.801 17.954 1.00 85.25 110 GLY A O 1
ATOM 898 N N . PHE A 1 111 ? -12.341 -5.706 19.893 1.00 87.44 111 PHE A N 1
ATOM 899 C CA . PHE A 1 111 ? -11.208 -4.904 19.421 1.00 87.44 111 PHE A CA 1
ATOM 900 C C . PHE A 1 111 ? -10.052 -5.779 18.941 1.00 87.44 111 PHE A C 1
ATOM 902 O O . PHE A 1 111 ? -9.589 -5.606 17.817 1.00 87.44 111 PHE A O 1
ATOM 909 N N . LEU A 1 112 ? -9.605 -6.735 19.760 1.00 90.25 112 LEU A N 1
ATOM 910 C CA . LEU A 1 112 ? -8.480 -7.595 19.401 1.00 90.25 112 LEU A CA 1
ATOM 911 C C . LEU A 1 112 ? -8.804 -8.447 18.167 1.00 90.25 112 LEU A C 1
ATOM 913 O O . LEU A 1 112 ? -7.984 -8.542 17.257 1.00 90.25 112 LEU A O 1
ATOM 917 N N . LYS A 1 113 ? -10.015 -9.017 18.096 1.00 89.31 113 LYS A N 1
ATOM 918 C CA . LYS A 1 113 ? -10.479 -9.768 16.921 1.00 89.31 113 LYS A CA 1
ATOM 919 C C . LYS A 1 113 ? -10.504 -8.890 15.666 1.00 89.31 113 LYS A C 1
ATOM 921 O O . LYS A 1 113 ? -10.028 -9.333 14.626 1.00 89.31 113 LYS A O 1
ATOM 926 N N . PHE A 1 114 ? -11.028 -7.668 15.765 1.00 86.88 114 PHE A N 1
ATOM 927 C CA . PHE A 1 114 ? -11.076 -6.712 14.657 1.00 86.88 114 PHE A CA 1
ATOM 928 C C . PHE A 1 114 ? -9.671 -6.316 14.189 1.00 86.88 114 PHE A C 1
ATOM 930 O O . PHE A 1 114 ? -9.367 -6.427 13.007 1.00 86.88 114 PHE A O 1
ATOM 937 N N . LEU A 1 115 ? -8.787 -5.944 15.118 1.00 89.50 115 LEU A N 1
ATOM 938 C CA . LEU A 1 115 ? -7.410 -5.556 14.819 1.00 89.50 115 LEU A CA 1
ATOM 939 C C . LEU A 1 115 ? -6.643 -6.680 14.110 1.00 89.50 115 LEU A C 1
ATOM 941 O O . LEU A 1 115 ? -5.983 -6.446 13.098 1.00 89.50 115 LEU A O 1
ATOM 945 N N . LEU A 1 116 ? -6.740 -7.910 14.625 1.00 89.81 116 LEU A N 1
ATOM 946 C CA . LEU A 1 116 ? -6.097 -9.071 14.012 1.00 89.81 116 LEU A CA 1
ATOM 947 C C . LEU A 1 116 ? -6.674 -9.361 12.624 1.00 89.81 116 LEU A C 1
ATOM 949 O O . LEU A 1 116 ? -5.913 -9.670 11.711 1.00 89.81 116 LEU A O 1
ATOM 953 N N . TRP A 1 117 ? -7.990 -9.234 12.446 1.00 89.62 117 TRP A N 1
ATOM 954 C CA . TRP A 1 117 ? -8.630 -9.430 11.149 1.00 89.62 117 TRP A CA 1
ATOM 955 C C . TRP A 1 117 ? -8.120 -8.427 10.109 1.00 89.62 117 TRP A C 1
ATOM 957 O O . TRP A 1 117 ? -7.643 -8.832 9.052 1.00 89.62 117 TRP A O 1
ATOM 967 N N . VAL A 1 118 ? -8.119 -7.133 10.437 1.00 88.69 118 VAL A N 1
ATOM 968 C CA . VAL A 1 118 ? -7.683 -6.073 9.516 1.00 88.69 118 VAL A CA 1
ATOM 969 C C . VAL A 1 118 ? -6.203 -6.220 9.141 1.00 88.69 118 VAL A C 1
ATOM 971 O O . VAL A 1 118 ? -5.822 -6.048 7.983 1.00 88.69 118 VAL A O 1
ATOM 974 N N . ILE A 1 119 ? -5.339 -6.574 10.095 1.00 89.69 119 ILE A N 1
ATOM 975 C CA . ILE A 1 119 ? -3.908 -6.748 9.815 1.00 89.69 119 ILE A CA 1
ATOM 976 C C . ILE A 1 119 ? -3.656 -8.028 9.010 1.00 89.69 119 ILE A C 1
ATOM 978 O O . ILE A 1 119 ? -3.009 -7.984 7.963 1.00 89.69 119 ILE A O 1
ATOM 982 N N . PHE A 1 120 ? -4.128 -9.180 9.488 1.00 89.88 120 PHE A N 1
ATOM 983 C CA . PHE A 1 120 ? -3.734 -10.467 8.915 1.00 89.88 120 PHE A CA 1
ATOM 984 C C . PHE A 1 120 ? -4.554 -10.865 7.695 1.00 89.88 120 PHE A C 1
ATOM 986 O O . PHE A 1 120 ? -3.987 -11.428 6.763 1.00 89.88 120 PHE A O 1
ATOM 993 N N . ILE A 1 121 ? -5.857 -10.593 7.685 1.00 89.00 121 ILE A N 1
ATOM 994 C CA . ILE A 1 121 ? -6.732 -10.967 6.572 1.00 89.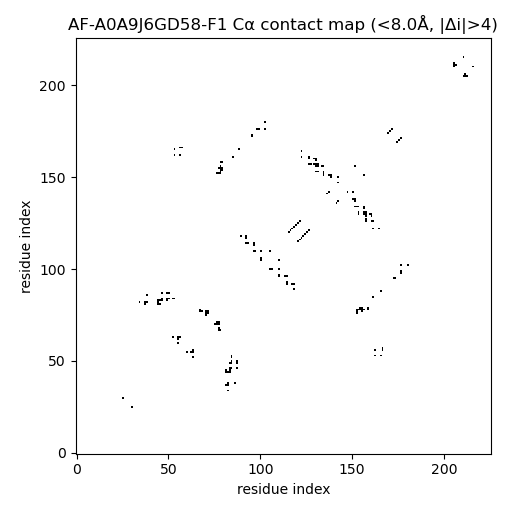00 121 ILE A CA 1
ATOM 995 C C . ILE A 1 121 ? -6.714 -9.865 5.516 1.00 89.00 121 ILE A C 1
ATOM 997 O O . ILE A 1 121 ? -6.293 -10.121 4.387 1.00 89.00 121 ILE A O 1
ATOM 1001 N N . ASP A 1 122 ? -7.090 -8.640 5.889 1.00 86.4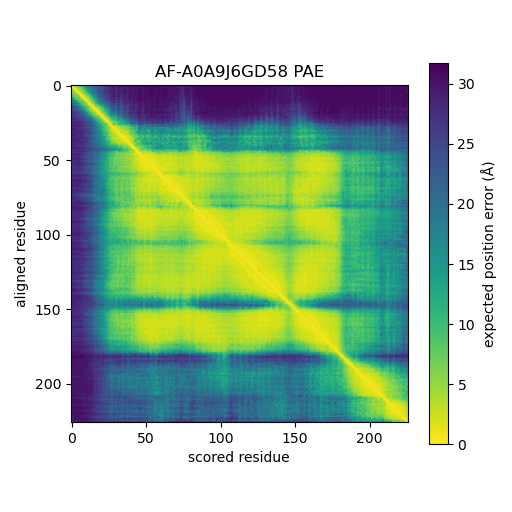4 122 ASP A N 1
ATOM 1002 C CA . ASP A 1 122 ? -7.328 -7.576 4.905 1.00 86.44 122 ASP A CA 1
ATOM 1003 C C . ASP A 1 122 ? -6.030 -6.996 4.329 1.00 86.44 122 ASP A C 1
ATOM 1005 O O . ASP A 1 122 ? -5.957 -6.739 3.131 1.00 86.44 122 ASP A O 1
ATOM 1009 N N . CYS A 1 123 ? -4.991 -6.809 5.147 1.00 87.88 123 CYS A N 1
ATOM 1010 C CA . CYS A 1 123 ? -3.713 -6.264 4.679 1.00 87.88 123 CYS A CA 1
ATOM 1011 C C . CYS A 1 123 ? -2.759 -7.368 4.189 1.00 87.88 123 CYS A C 1
ATOM 1013 O O . CYS A 1 123 ? -2.336 -7.374 3.033 1.00 87.88 123 CYS A O 1
ATOM 1015 N N . VAL A 1 124 ? -2.421 -8.342 5.042 1.00 89.31 124 VAL A N 1
ATOM 1016 C CA . VAL A 1 124 ? -1.416 -9.365 4.693 1.00 89.31 124 VAL A CA 1
ATOM 1017 C C . VAL A 1 124 ? -1.988 -10.448 3.776 1.00 89.31 124 VAL A C 1
ATOM 1019 O O . VAL A 1 124 ? -1.391 -10.745 2.742 1.00 89.31 124 VAL A O 1
ATOM 1022 N N . GLY A 1 125 ? -3.128 -11.041 4.134 1.00 89.06 125 GLY A N 1
ATOM 1023 C CA . GLY A 1 125 ? -3.739 -12.153 3.406 1.00 89.06 125 GLY A CA 1
ATOM 1024 C C . GLY A 1 125 ? -4.113 -11.762 1.980 1.00 89.06 125 GLY A C 1
ATOM 1025 O O . GLY A 1 125 ? -3.605 -12.352 1.023 1.00 89.06 125 GLY A O 1
ATOM 1026 N N . MET A 1 126 ? -4.926 -10.713 1.832 1.00 88.94 126 MET A N 1
ATOM 1027 C CA . MET A 1 126 ? -5.262 -10.166 0.514 1.00 88.94 126 MET A CA 1
ATOM 1028 C C . MET A 1 126 ? -4.023 -9.670 -0.232 1.00 88.94 126 MET A C 1
ATOM 1030 O O . MET A 1 126 ? -3.917 -9.881 -1.442 1.00 88.94 126 MET A O 1
ATOM 1034 N N . GLY A 1 127 ? -3.051 -9.083 0.470 1.00 90.50 127 GLY A N 1
ATOM 1035 C CA . GLY A 1 127 ? -1.811 -8.619 -0.140 1.00 90.50 127 GLY A CA 1
ATOM 1036 C C . GLY A 1 127 ? -0.968 -9.726 -0.757 1.00 90.50 127 GLY A C 1
ATOM 1037 O O . GLY A 1 127 ? -0.475 -9.557 -1.869 1.00 90.50 127 GLY A O 1
ATOM 1038 N N . ILE A 1 128 ? -0.852 -10.888 -0.109 1.00 89.25 128 ILE A N 1
ATOM 1039 C CA . ILE A 1 128 ? -0.142 -12.048 -0.669 1.00 89.25 128 ILE A CA 1
ATOM 1040 C C . ILE A 1 128 ? -0.830 -12.538 -1.948 1.00 89.25 128 ILE A C 1
ATOM 1042 O O . ILE A 1 128 ? -0.152 -12.816 -2.942 1.00 89.25 128 ILE A O 1
ATOM 1046 N N . VAL A 1 129 ? -2.164 -12.620 -1.948 1.00 90.50 129 VAL A N 1
ATOM 1047 C CA . VAL A 1 129 ? -2.947 -13.062 -3.114 1.00 90.50 129 VAL A CA 1
ATOM 1048 C C . VAL A 1 129 ? -2.773 -12.092 -4.286 1.00 90.50 129 VAL A C 1
ATOM 1050 O O . VAL A 1 129 ? -2.429 -12.512 -5.396 1.00 90.50 129 VAL A O 1
ATOM 1053 N N . VAL A 1 130 ? -2.950 -10.790 -4.041 1.00 89.94 130 VAL A N 1
ATOM 1054 C CA . VAL A 1 130 ? -2.829 -9.745 -5.068 1.00 89.94 130 VAL A CA 1
ATOM 1055 C C . VAL A 1 130 ? -1.399 -9.660 -5.595 1.00 89.94 130 VAL A C 1
ATOM 1057 O O . VAL A 1 130 ? -1.203 -9.676 -6.808 1.00 89.94 130 VAL A O 1
ATOM 1060 N N . ALA A 1 131 ? -0.394 -9.644 -4.717 1.00 90.12 131 ALA A N 1
ATOM 1061 C CA . ALA A 1 131 ? 1.012 -9.589 -5.111 1.00 90.12 131 ALA A CA 1
ATOM 1062 C C . ALA A 1 131 ? 1.418 -10.794 -5.964 1.00 90.12 131 ALA A C 1
ATOM 1064 O O . ALA A 1 131 ? 2.076 -10.628 -6.986 1.00 90.12 131 ALA A O 1
ATOM 1065 N N . THR A 1 132 ? 0.986 -12.000 -5.587 1.00 88.25 132 THR A N 1
ATOM 1066 C CA . THR A 1 132 ? 1.286 -13.221 -6.349 1.00 88.25 132 THR A CA 1
ATOM 1067 C C . THR A 1 132 ? 0.627 -13.189 -7.724 1.00 88.25 132 THR A C 1
ATOM 1069 O O . THR A 1 132 ? 1.267 -13.514 -8.721 1.00 88.25 132 THR A O 1
ATOM 1072 N N . THR A 1 133 ? -0.624 -12.732 -7.798 1.00 87.06 133 THR A N 1
ATOM 1073 C CA . THR A 1 133 ? -1.346 -12.591 -9.069 1.00 87.06 133 THR A CA 1
ATOM 1074 C C . THR A 1 133 ? -0.671 -11.561 -9.975 1.00 87.06 133 THR A C 1
ATOM 1076 O O . THR A 1 133 ? -0.364 -11.867 -11.125 1.00 87.06 133 THR A O 1
ATOM 1079 N N . LEU A 1 134 ? -0.369 -10.367 -9.453 1.00 87.25 134 LEU A N 1
ATOM 1080 C CA . LEU A 1 134 ? 0.326 -9.310 -10.193 1.00 87.25 134 LEU A CA 1
ATOM 1081 C C . LEU A 1 134 ? 1.712 -9.756 -10.658 1.00 87.25 134 LEU A C 1
ATOM 1083 O O . LEU A 1 134 ? 2.099 -9.471 -11.788 1.00 87.25 134 LEU A O 1
ATOM 1087 N N . TRP A 1 135 ? 2.445 -10.478 -9.812 1.00 90.81 135 TRP A N 1
ATOM 1088 C CA . TRP A 1 135 ? 3.767 -11.009 -10.125 1.00 90.81 135 TRP A CA 1
ATOM 1089 C C . TRP A 1 135 ? 3.720 -12.017 -11.280 1.00 90.81 135 TRP A C 1
ATOM 1091 O O . TRP A 1 135 ? 4.489 -11.895 -12.234 1.00 90.81 135 TRP A O 1
ATOM 1101 N N . VAL A 1 136 ? 2.779 -12.969 -11.245 1.00 86.00 136 VAL A N 1
ATOM 1102 C CA . VAL A 1 136 ? 2.587 -13.945 -12.330 1.00 86.00 136 VAL A CA 1
ATOM 1103 C C . VAL A 1 136 ? 2.171 -13.250 -13.624 1.00 86.00 136 VAL A C 1
ATOM 1105 O O . VAL A 1 136 ? 2.756 -13.512 -14.673 1.00 86.00 136 VAL A O 1
ATOM 1108 N N . VAL A 1 137 ? 1.181 -12.354 -13.567 1.00 86.50 137 VAL A N 1
ATOM 1109 C CA . VAL A 1 137 ? 0.687 -11.636 -14.751 1.00 86.50 137 VAL A CA 1
ATOM 1110 C C . VAL A 1 137 ? 1.794 -10.790 -15.376 1.00 86.50 137 VAL A C 1
ATOM 1112 O O . VAL A 1 137 ? 1.987 -10.842 -16.590 1.00 86.50 137 VAL A O 1
ATOM 1115 N N . SER A 1 138 ? 2.562 -10.070 -14.557 1.00 87.00 138 SER A N 1
ATOM 1116 C CA . SER A 1 138 ? 3.635 -9.201 -15.044 1.00 87.00 138 SER A CA 1
ATOM 1117 C C . SER A 1 138 ? 4.729 -9.993 -15.751 1.00 87.00 138 SER A C 1
ATOM 1119 O O . SER A 1 138 ? 5.081 -9.669 -16.884 1.00 87.00 138 SER A O 1
ATOM 1121 N N . ASN A 1 139 ? 5.203 -11.079 -15.132 1.00 86.31 139 ASN A N 1
ATOM 1122 C CA . ASN A 1 139 ? 6.273 -11.894 -15.705 1.00 86.31 139 ASN A CA 1
ATOM 1123 C C . ASN A 1 139 ? 5.824 -12.729 -16.910 1.00 86.31 139 ASN A C 1
ATOM 1125 O O . ASN A 1 139 ? 6.627 -13.046 -17.784 1.00 86.31 139 ASN A O 1
ATOM 1129 N N . LYS A 1 140 ? 4.538 -13.083 -16.990 1.00 82.56 140 LYS A N 1
ATOM 1130 C CA . LYS A 1 140 ? 4.023 -13.897 -18.094 1.00 82.56 140 LYS A CA 1
ATOM 1131 C C . LYS A 1 140 ? 3.602 -13.069 -19.309 1.00 82.56 140 LYS A C 1
ATOM 1133 O O . LYS A 1 140 ? 3.796 -13.535 -20.430 1.00 82.56 140 LYS A O 1
ATOM 1138 N N . TYR A 1 141 ? 3.025 -11.883 -19.100 1.00 82.56 141 TYR A N 1
ATOM 1139 C CA . TYR A 1 141 ? 2.349 -11.133 -20.166 1.00 82.56 141 TYR A CA 1
ATOM 1140 C C . TYR A 1 141 ? 2.842 -9.694 -20.369 1.00 82.56 141 TYR A C 1
ATOM 1142 O O . TYR A 1 141 ? 2.691 -9.180 -21.472 1.00 82.56 141 TYR A O 1
ATOM 1150 N N . LEU A 1 142 ? 3.409 -9.030 -19.352 1.00 79.94 142 LEU A N 1
ATOM 1151 C CA . LEU A 1 142 ? 3.687 -7.582 -19.414 1.00 79.94 142 LEU A CA 1
ATOM 1152 C C . LEU A 1 142 ? 5.161 -7.232 -19.667 1.00 79.94 142 LEU A C 1
ATOM 1154 O O . LEU A 1 142 ? 5.478 -6.074 -19.943 1.00 79.94 142 LEU A O 1
ATOM 1158 N N . LEU A 1 143 ? 6.072 -8.206 -19.590 1.00 79.75 143 LEU A N 1
ATOM 1159 C CA . LEU A 1 143 ? 7.488 -7.997 -19.894 1.00 79.75 143 LEU A CA 1
ATOM 1160 C C . LEU A 1 143 ? 7.693 -7.700 -21.383 1.00 79.75 143 LEU A C 1
ATOM 1162 O O . LEU A 1 143 ? 7.359 -8.505 -22.255 1.00 79.75 143 LEU A O 1
ATOM 1166 N N . LYS A 1 144 ? 8.309 -6.549 -21.675 1.00 76.56 144 LYS A N 1
ATOM 1167 C CA . LYS A 1 144 ? 8.719 -6.202 -23.040 1.00 76.56 144 LYS A CA 1
ATOM 1168 C C . LYS A 1 144 ? 9.760 -7.214 -23.544 1.00 76.56 144 LYS A C 1
ATOM 1170 O O . LYS A 1 144 ? 10.692 -7.524 -22.799 1.00 76.56 144 LYS A O 1
ATOM 1175 N N . PRO A 1 145 ? 9.686 -7.669 -24.812 1.00 66.38 145 PRO A N 1
ATOM 1176 C CA . PRO A 1 145 ? 10.634 -8.642 -25.366 1.00 66.38 145 PRO A CA 1
ATOM 1177 C C . PRO A 1 145 ? 12.103 -8.205 -25.269 1.00 66.38 145 PRO A C 1
ATOM 1179 O O . PRO A 1 145 ? 12.984 -9.043 -25.114 1.00 66.38 145 PRO A O 1
ATOM 1182 N N . THR A 1 146 ? 12.359 -6.895 -25.306 1.00 66.25 146 THR A N 1
ATOM 1183 C CA . THR A 1 146 ? 13.691 -6.279 -25.196 1.00 66.25 146 THR A CA 1
ATOM 1184 C C . THR A 1 146 ? 14.290 -6.326 -23.788 1.00 66.25 146 THR A C 1
ATOM 1186 O O . THR A 1 146 ? 15.492 -6.148 -23.646 1.00 66.25 146 THR A O 1
ATOM 1189 N N . CYS A 1 147 ? 13.475 -6.541 -22.750 1.00 62.50 147 CYS A N 1
ATOM 1190 C CA . CYS A 1 147 ? 13.875 -6.475 -21.337 1.00 62.50 147 CYS A CA 1
ATOM 1191 C C . CYS A 1 147 ? 13.727 -7.827 -20.622 1.00 62.50 147 CYS A C 1
ATOM 1193 O O . CYS A 1 147 ? 13.672 -7.886 -19.399 1.00 62.50 147 CYS A O 1
ATOM 1195 N N . ARG A 1 148 ? 13.650 -8.928 -21.378 1.00 63.03 148 ARG A N 1
ATOM 1196 C CA . ARG A 1 148 ? 13.356 -10.277 -20.867 1.00 63.03 148 ARG A CA 1
ATOM 1197 C C . ARG A 1 148 ? 14.474 -10.898 -20.012 1.00 63.03 148 ARG A C 1
ATOM 1199 O O . ARG A 1 148 ? 14.353 -12.042 -19.596 1.00 63.03 148 ARG A O 1
ATOM 1206 N N . THR A 1 149 ? 15.569 -10.173 -19.797 1.00 66.31 149 THR A N 1
ATOM 1207 C CA . THR A 1 149 ? 16.686 -10.561 -18.927 1.00 66.31 149 THR A CA 1
ATOM 1208 C C . THR A 1 149 ? 16.420 -10.279 -17.449 1.00 66.31 149 THR A C 1
ATOM 1210 O O . THR A 1 149 ? 17.150 -10.799 -16.611 1.00 66.31 149 THR A O 1
ATOM 1213 N N . GLU A 1 150 ? 15.400 -9.477 -17.121 1.00 72.69 150 GLU A N 1
ATOM 1214 C CA . GLU A 1 150 ? 15.069 -9.105 -15.745 1.00 72.69 150 GLU A CA 1
ATOM 1215 C C . GLU A 1 150 ? 13.610 -9.423 -15.412 1.00 72.69 150 GLU A C 1
ATOM 1217 O O . GLU A 1 150 ? 12.686 -8.872 -16.012 1.00 72.69 150 GLU A O 1
ATOM 1222 N N . ASP A 1 151 ? 13.406 -10.287 -14.420 1.00 82.25 151 ASP A N 1
ATOM 1223 C CA . ASP A 1 151 ? 12.077 -10.617 -13.914 1.00 82.25 151 ASP A CA 1
ATOM 1224 C C . ASP A 1 151 ? 11.611 -9.591 -12.872 1.00 82.25 151 ASP A C 1
ATOM 1226 O O . ASP A 1 151 ? 12.387 -9.061 -12.074 1.00 82.25 151 ASP A O 1
ATOM 1230 N N . VAL A 1 152 ? 10.301 -9.365 -12.812 1.00 85.81 152 VAL A N 1
ATOM 1231 C CA . VAL A 1 152 ? 9.675 -8.574 -11.752 1.00 85.81 152 VAL A CA 1
ATOM 1232 C C . VAL A 1 152 ? 9.813 -9.313 -10.422 1.00 85.81 152 VAL A C 1
ATOM 1234 O O . VAL A 1 152 ? 9.403 -10.468 -10.286 1.00 85.81 152 VAL A O 1
ATOM 1237 N N . GLU A 1 153 ? 10.346 -8.633 -9.410 1.00 89.00 153 GLU A N 1
ATOM 1238 C CA . GLU A 1 153 ? 10.493 -9.168 -8.057 1.00 89.00 153 GLU A CA 1
ATOM 1239 C C . GLU A 1 153 ? 9.134 -9.308 -7.348 1.00 89.00 153 GLU A C 1
ATOM 1241 O O . GLU A 1 153 ? 8.328 -8.377 -7.324 1.00 89.00 153 GLU A O 1
ATOM 1246 N N . TRP A 1 154 ? 8.891 -10.436 -6.670 1.00 88.81 154 TRP A N 1
ATOM 1247 C CA . TRP A 1 154 ? 7.661 -10.620 -5.879 1.00 88.81 154 TRP A CA 1
ATOM 1248 C C . TRP A 1 154 ? 7.527 -9.580 -4.753 1.00 88.81 154 TRP A C 1
ATOM 1250 O O . TRP A 1 154 ? 6.442 -9.059 -4.509 1.00 88.81 154 TRP A O 1
ATOM 1260 N N . GLY A 1 155 ? 8.643 -9.224 -4.103 1.00 88.56 155 GLY A N 1
ATOM 1261 C CA . GLY A 1 155 ? 8.660 -8.196 -3.056 1.00 88.56 155 GLY A CA 1
ATOM 1262 C C . GLY A 1 155 ? 8.245 -6.817 -3.575 1.00 88.56 155 GLY A C 1
ATOM 1263 O O . GLY A 1 155 ? 7.552 -6.085 -2.875 1.00 88.56 155 GLY A O 1
ATOM 1264 N N . TYR A 1 156 ? 8.584 -6.499 -4.827 1.00 89.31 156 TYR A N 1
ATOM 1265 C CA . TYR A 1 156 ? 8.121 -5.280 -5.480 1.00 89.31 156 TYR A CA 1
ATOM 1266 C C . TYR A 1 156 ? 6.612 -5.321 -5.753 1.00 89.31 156 TYR A C 1
ATOM 1268 O O . TYR A 1 156 ? 5.918 -4.350 -5.459 1.00 89.31 156 TYR A O 1
ATOM 1276 N N . ALA A 1 157 ? 6.074 -6.449 -6.229 1.00 91.25 157 ALA A N 1
ATOM 1277 C CA . ALA A 1 157 ? 4.629 -6.607 -6.419 1.00 91.25 157 ALA A CA 1
ATOM 1278 C C . ALA A 1 157 ? 3.846 -6.452 -5.099 1.00 91.25 157 ALA A C 1
ATOM 1280 O O . ALA A 1 157 ? 2.783 -5.829 -5.072 1.00 91.25 157 ALA A O 1
ATOM 1281 N N . PHE A 1 158 ? 4.391 -6.959 -3.989 1.00 90.94 158 PHE A N 1
ATOM 1282 C CA . PHE A 1 158 ? 3.818 -6.765 -2.656 1.00 90.94 158 PHE A CA 1
ATOM 1283 C C . PHE A 1 158 ? 3.903 -5.307 -2.181 1.00 90.94 158 PHE A C 1
ATOM 1285 O O . PHE A 1 158 ? 2.918 -4.769 -1.679 1.00 90.94 158 PHE A O 1
ATOM 1292 N N . ASP A 1 159 ? 5.027 -4.624 -2.410 1.00 91.19 159 ASP A N 1
ATOM 1293 C CA . ASP A 1 159 ? 5.164 -3.188 -2.129 1.00 91.19 159 ASP A CA 1
ATOM 1294 C C . ASP A 1 159 ? 4.153 -2.339 -2.913 1.00 91.19 159 ASP A C 1
ATOM 1296 O O . ASP A 1 159 ? 3.582 -1.391 -2.370 1.00 91.19 159 ASP A O 1
ATOM 1300 N N . VAL A 1 160 ? 3.913 -2.674 -4.185 1.00 91.06 160 VAL A N 1
ATOM 1301 C CA . VAL A 1 160 ? 2.900 -2.009 -5.016 1.00 91.06 160 VAL A CA 1
ATOM 1302 C C . VAL A 1 160 ? 1.507 -2.206 -4.421 1.00 91.06 160 VAL A C 1
ATOM 1304 O O . VAL A 1 160 ? 0.758 -1.234 -4.328 1.00 91.06 160 VAL A O 1
ATOM 1307 N N . HIS A 1 161 ? 1.176 -3.415 -3.954 1.00 92.12 161 HIS A N 1
ATOM 1308 C CA . HIS A 1 161 ? -0.079 -3.662 -3.245 1.00 92.12 161 HIS A CA 1
ATOM 1309 C C . HIS A 1 161 ? -0.201 -2.796 -1.983 1.00 92.12 161 HIS A C 1
ATOM 1311 O O . HIS A 1 161 ? -1.200 -2.099 -1.833 1.00 92.12 161 HIS A O 1
ATOM 1317 N N . LEU A 1 162 ? 0.811 -2.778 -1.107 1.00 90.88 162 LEU A N 1
ATOM 1318 C CA . LEU A 1 162 ? 0.770 -1.978 0.125 1.00 90.88 162 LEU A CA 1
ATOM 1319 C C . LEU A 1 162 ? 0.607 -0.477 -0.166 1.00 90.88 162 LEU A C 1
ATOM 1321 O O . LEU A 1 162 ? -0.157 0.216 0.508 1.00 90.88 162 LEU A O 1
ATOM 1325 N N . ASN A 1 163 ? 1.290 0.024 -1.197 1.00 91.50 163 ASN A N 1
ATOM 1326 C CA . ASN A 1 163 ? 1.149 1.402 -1.658 1.00 91.50 163 ASN A CA 1
ATOM 1327 C C . ASN A 1 163 ? -0.257 1.693 -2.206 1.00 91.50 163 ASN A C 1
ATOM 1329 O O . ASN A 1 163 ? -0.795 2.764 -1.944 1.00 91.50 163 ASN A O 1
ATOM 1333 N N . ALA A 1 164 ? -0.853 0.764 -2.957 1.00 89.94 164 ALA A N 1
ATOM 1334 C CA . ALA A 1 164 ? -2.203 0.908 -3.499 1.00 89.94 164 ALA A CA 1
ATOM 1335 C C . ALA A 1 164 ? -3.294 0.749 -2.427 1.00 89.94 164 ALA A C 1
ATOM 1337 O O . ALA A 1 164 ? -4.363 1.337 -2.551 1.00 89.94 164 ALA A O 1
ATOM 1338 N N . PHE A 1 165 ? -3.022 -0.019 -1.371 1.00 90.19 165 PHE A N 1
ATOM 1339 C CA . PHE A 1 165 ? -3.935 -0.263 -0.257 1.00 90.19 165 PHE A CA 1
ATOM 1340 C C . PHE A 1 165 ? -4.063 0.947 0.673 1.00 90.19 165 PHE A C 1
ATOM 1342 O O . PHE A 1 165 ? -5.139 1.210 1.209 1.00 90.19 165 PHE A O 1
ATOM 1349 N N . PHE A 1 166 ? -2.987 1.717 0.848 1.00 90.38 166 PHE A N 1
ATOM 1350 C CA . PHE A 1 166 ? -2.965 2.819 1.805 1.00 90.38 166 PHE A CA 1
ATOM 1351 C C . PHE A 1 166 ? -3.975 3.953 1.503 1.00 90.38 166 PHE A C 1
ATOM 1353 O O . PHE A 1 166 ? -4.693 4.339 2.428 1.00 90.38 166 PHE A O 1
ATOM 1360 N N . PRO A 1 167 ? -4.122 4.475 0.264 1.00 88.19 167 PRO A N 1
ATOM 1361 C CA . PRO A 1 167 ? -5.100 5.530 -0.007 1.00 88.19 167 PRO A CA 1
ATOM 1362 C C . PRO A 1 167 ? -6.561 5.115 0.239 1.00 88.19 167 PRO A C 1
ATOM 1364 O O . PRO A 1 167 ? -7.244 5.828 0.978 1.00 88.19 167 PRO A O 1
ATOM 1367 N N . PRO A 1 168 ? -7.053 3.965 -0.273 1.00 84.50 168 PRO A N 1
ATOM 1368 C CA . PRO A 1 168 ? -8.381 3.461 0.075 1.00 84.50 168 PRO A CA 1
ATOM 1369 C C . PRO A 1 168 ? -8.548 3.218 1.573 1.00 84.50 168 PRO A C 1
ATOM 1371 O O . PRO A 1 168 ? -9.601 3.532 2.118 1.00 84.50 168 PRO A O 1
ATOM 1374 N N . LEU A 1 169 ? -7.517 2.715 2.259 1.00 87.31 169 LEU A N 1
ATOM 1375 C CA . LEU A 1 169 ? -7.552 2.527 3.706 1.00 87.31 169 LEU A CA 1
ATOM 1376 C C . LEU A 1 169 ? -7.794 3.855 4.421 1.00 87.31 169 LEU A C 1
ATOM 1378 O O . LEU A 1 169 ? -8.685 3.912 5.262 1.00 87.31 169 LEU A O 1
ATOM 1382 N N . VAL A 1 170 ? -7.061 4.922 4.088 1.00 86.38 170 VAL A N 1
ATOM 1383 C CA . VAL A 1 170 ? -7.283 6.253 4.680 1.00 86.38 170 VAL A CA 1
ATOM 1384 C C . VAL A 1 170 ? -8.693 6.747 4.379 1.00 86.38 170 VAL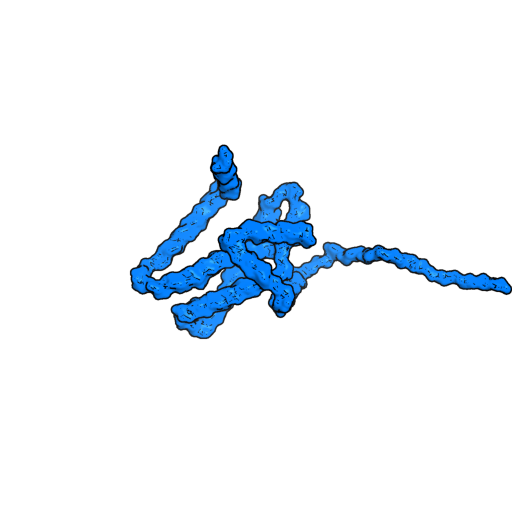 A C 1
ATOM 1386 O O . VAL A 1 170 ? -9.369 7.216 5.289 1.00 86.38 170 VAL A O 1
ATOM 1389 N N . VAL A 1 171 ? -9.181 6.587 3.147 1.00 83.88 171 VAL A N 1
ATOM 1390 C CA . VAL A 1 171 ? -10.556 6.971 2.799 1.00 83.88 171 VAL A CA 1
ATOM 1391 C C . VAL A 1 171 ? -11.572 6.211 3.661 1.00 83.88 171 VAL A C 1
ATOM 1393 O O . VAL A 1 171 ? -12.403 6.824 4.328 1.00 83.88 171 VAL A O 1
ATOM 1396 N N . LEU A 1 172 ? -11.470 4.887 3.728 1.00 82.12 172 LEU A N 1
ATOM 1397 C CA . LEU A 1 172 ? -12.401 4.040 4.472 1.00 82.12 172 LEU A CA 1
ATOM 1398 C C . LEU A 1 172 ? -12.268 4.190 5.989 1.00 82.12 172 LEU A C 1
ATOM 1400 O O . LEU A 1 172 ? -13.254 4.089 6.696 1.00 82.12 172 LEU A O 1
ATOM 1404 N N . HIS A 1 173 ? -11.085 4.451 6.531 1.00 81.75 173 HIS A N 1
ATOM 1405 C CA . HIS A 1 173 ? -10.894 4.491 7.983 1.00 81.75 173 HIS A CA 1
ATOM 1406 C C . HIS A 1 173 ? -10.993 5.897 8.569 1.00 81.75 173 HIS A C 1
ATOM 1408 O O . HIS A 1 173 ? -11.239 6.038 9.762 1.00 81.75 173 HIS A O 1
ATOM 1414 N N . VAL A 1 174 ? -10.823 6.936 7.750 1.00 78.19 174 VAL A N 1
ATOM 1415 C CA . VAL A 1 174 ? -11.003 8.331 8.164 1.00 78.19 174 VAL A CA 1
ATOM 1416 C C . VAL A 1 174 ? -12.387 8.798 7.754 1.00 78.19 174 VAL A C 1
ATOM 1418 O O . VAL A 1 174 ? -13.208 9.088 8.618 1.00 78.19 174 VAL A O 1
ATOM 1421 N N . PHE A 1 175 ? -12.695 8.819 6.455 1.00 73.56 175 PHE A N 1
ATOM 1422 C CA . PHE A 1 175 ? -13.961 9.380 5.990 1.00 73.56 175 PHE A CA 1
ATOM 1423 C C . PHE A 1 175 ? -15.124 8.530 6.485 1.00 73.56 175 PHE A C 1
ATOM 1425 O O . PHE A 1 175 ? -15.983 9.060 7.179 1.00 73.56 175 PHE A O 1
ATOM 1432 N N . GLN A 1 176 ? -15.137 7.215 6.249 1.00 73.44 176 GLN A N 1
ATOM 1433 C CA . GLN A 1 176 ? -16.257 6.394 6.729 1.00 73.44 176 GLN A CA 1
ATOM 1434 C C . GLN A 1 176 ? -16.477 6.585 8.232 1.00 73.44 176 GLN A C 1
ATOM 1436 O O . GLN A 1 176 ? -17.605 6.807 8.651 1.00 73.44 176 GLN A O 1
ATOM 1441 N N . LEU A 1 177 ? -15.409 6.582 9.031 1.00 73.12 177 LEU A N 1
ATOM 1442 C CA . LEU A 1 177 ? -15.467 6.786 10.474 1.00 73.12 177 LEU A CA 1
ATOM 1443 C C . LEU A 1 177 ? -16.137 8.130 10.843 1.00 73.12 177 LEU A C 1
ATOM 1445 O O . LEU A 1 177 ? -17.046 8.155 11.676 1.00 73.12 177 LEU A O 1
ATOM 1449 N N . PHE A 1 178 ? -15.757 9.224 10.172 1.00 67.25 178 PHE A N 1
ATOM 1450 C CA . PHE A 1 178 ? -16.358 10.550 10.354 1.00 67.25 178 PHE A CA 1
ATOM 1451 C C . PHE A 1 178 ? -17.808 10.640 9.869 1.00 67.25 178 PHE A C 1
ATOM 1453 O O . PHE A 1 178 ? -18.595 11.344 10.489 1.00 67.25 178 PHE A O 1
ATOM 1460 N N . PHE A 1 179 ? -18.187 9.934 8.804 1.00 65.88 179 PHE A N 1
ATOM 1461 C CA . PHE A 1 179 ? -19.550 9.959 8.254 1.00 65.88 179 PHE A CA 1
ATOM 1462 C C . PHE A 1 179 ? -20.499 8.943 8.924 1.00 65.88 179 PHE A C 1
ATOM 1464 O O . PHE A 1 179 ? -21.715 9.092 8.833 1.00 65.88 179 PHE A O 1
ATOM 1471 N N . SER A 1 180 ? -19.973 7.941 9.641 1.00 63.56 180 SER A N 1
ATOM 1472 C CA . SER A 1 180 ? -20.766 6.872 10.278 1.00 63.56 180 SER A CA 1
ATOM 1473 C C . SER A 1 180 ? -21.519 7.313 11.538 1.00 63.56 180 SER A C 1
ATOM 1475 O O . SER A 1 180 ? -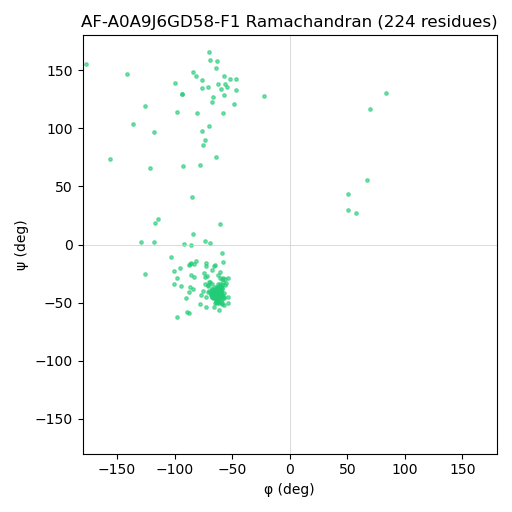22.509 6.683 11.897 1.00 63.56 180 SER A O 1
ATOM 1477 N N . ARG A 1 181 ? -21.060 8.363 12.236 1.00 57.53 181 ARG A N 1
ATOM 1478 C CA . ARG A 1 181 ? -21.660 8.847 13.499 1.00 57.53 181 ARG A CA 1
ATOM 1479 C C . ARG A 1 181 ? -22.588 10.074 13.413 1.00 57.53 181 ARG A C 1
ATOM 1481 O O . ARG A 1 181 ? -23.529 10.099 14.200 1.00 57.53 181 ARG A O 1
ATOM 1488 N N . PRO A 1 182 ? -22.404 11.084 12.535 1.00 49.97 182 PRO A N 1
ATOM 1489 C CA . PRO A 1 182 ? -23.184 12.322 12.633 1.00 49.97 182 PRO A CA 1
ATOM 1490 C C . PRO A 1 182 ? -24.544 12.318 11.931 1.00 49.97 182 PRO A C 1
ATOM 1492 O O . PRO A 1 182 ? -25.215 13.344 11.969 1.00 49.97 182 PRO A O 1
ATOM 1495 N N . LEU A 1 183 ? -24.978 11.240 11.267 1.00 51.50 183 LEU A N 1
ATOM 1496 C CA . LEU A 1 183 ? -26.214 11.282 10.472 1.00 51.50 183 LEU A CA 1
ATOM 1497 C C . LEU A 1 183 ? -27.259 10.251 10.925 1.00 51.50 183 LEU A C 1
ATOM 1499 O O . LEU A 1 183 ? -27.666 9.415 10.123 1.00 51.50 183 LEU A O 1
ATOM 1503 N N . PRO A 1 184 ? -27.818 10.368 12.147 1.00 53.34 184 PRO A N 1
ATOM 1504 C CA . PRO A 1 184 ? -29.128 9.779 12.441 1.00 53.34 184 PRO A CA 1
ATOM 1505 C C . PRO A 1 184 ? -30.247 10.331 11.521 1.00 53.34 184 PRO A C 1
ATOM 1507 O O . PRO A 1 184 ? -31.364 9.827 11.539 1.00 53.34 184 PRO A O 1
ATOM 1510 N N . ILE A 1 185 ? -29.942 11.344 10.697 1.00 56.62 185 ILE A N 1
ATOM 1511 C CA . ILE A 1 185 ? -30.813 11.956 9.683 1.00 56.62 185 ILE A CA 1
ATOM 1512 C C . ILE A 1 185 ? -30.778 11.229 8.321 1.00 56.62 185 ILE A C 1
ATOM 1514 O O . ILE A 1 185 ? -31.766 11.294 7.592 1.00 56.62 185 ILE A O 1
ATOM 1518 N N . LEU A 1 186 ? -29.695 10.526 7.947 1.00 54.00 186 LEU A N 1
ATOM 1519 C CA . LEU A 1 186 ? -29.625 9.834 6.648 1.00 54.00 186 LEU A CA 1
ATOM 1520 C C . LEU A 1 186 ? -29.969 8.351 6.784 1.00 54.00 186 LEU A C 1
ATOM 1522 O O . LEU A 1 186 ? -29.213 7.553 7.335 1.00 54.00 186 LEU A O 1
ATOM 1526 N N . LYS A 1 187 ? -31.086 7.962 6.172 1.00 60.56 187 LYS A N 1
ATOM 1527 C CA . LYS A 1 187 ? -31.392 6.565 5.855 1.00 60.56 187 LYS A CA 1
ATOM 1528 C C . LYS A 1 187 ? -30.552 6.148 4.632 1.00 60.56 187 LYS A C 1
ATOM 1530 O O . LYS A 1 187 ? -30.401 6.940 3.708 1.00 60.56 187 LYS A O 1
ATOM 1535 N N . ASN A 1 188 ? -30.037 4.916 4.597 1.00 65.94 188 ASN A N 1
ATOM 1536 C CA . ASN A 1 188 ? -29.269 4.339 3.472 1.00 65.94 188 ASN A CA 1
ATOM 1537 C C . ASN A 1 188 ? -27.879 4.956 3.187 1.00 65.94 188 ASN A C 1
ATOM 1539 O O . ASN A 1 188 ? -27.545 5.285 2.051 1.00 65.94 188 ASN A O 1
ATOM 1543 N N . THR A 1 189 ? -26.996 4.995 4.186 1.00 62.47 189 THR A N 1
ATOM 1544 C CA . THR A 1 189 ? -25.573 5.375 4.028 1.00 62.47 189 THR A CA 1
ATOM 1545 C C . THR A 1 189 ? -24.780 4.508 3.038 1.00 62.47 189 THR A C 1
ATOM 1547 O O . THR A 1 189 ? -23.723 4.929 2.575 1.00 62.47 189 THR A O 1
ATOM 1550 N N . HIS A 1 190 ? -25.288 3.337 2.637 1.00 65.69 190 HIS A N 1
ATOM 1551 C CA . HIS A 1 190 ? -24.658 2.509 1.603 1.00 65.69 190 HIS A CA 1
ATOM 1552 C C . HIS A 1 190 ? -24.665 3.157 0.206 1.00 65.69 190 HIS A C 1
ATOM 1554 O O . HIS A 1 190 ? -23.859 2.780 -0.638 1.00 65.69 190 HIS A O 1
ATOM 1560 N N . ILE A 1 191 ? -25.517 4.162 -0.039 1.00 71.44 191 ILE A N 1
ATOM 1561 C CA . ILE A 1 191 ? -25.567 4.899 -1.314 1.00 71.44 191 ILE A CA 1
ATOM 1562 C C . ILE A 1 191 ? -24.228 5.600 -1.609 1.00 71.44 191 ILE A C 1
ATOM 1564 O O . ILE A 1 191 ? -23.832 5.711 -2.768 1.00 71.44 191 ILE A O 1
ATOM 1568 N N . PHE A 1 192 ? -23.468 5.988 -0.578 1.00 66.69 192 PHE A N 1
ATOM 1569 C CA . PHE A 1 192 ? -22.135 6.581 -0.744 1.00 66.69 192 PHE A CA 1
ATOM 1570 C C . PHE A 1 192 ? -21.099 5.621 -1.355 1.00 66.69 192 PHE A C 1
ATOM 1572 O O . PHE A 1 192 ? -20.078 6.078 -1.862 1.00 66.69 192 PHE A O 1
ATOM 1579 N N . LEU A 1 193 ? -21.353 4.307 -1.352 1.00 65.62 193 LEU A N 1
ATOM 1580 C CA . LEU A 1 193 ? -20.478 3.302 -1.968 1.00 65.62 193 LEU A CA 1
ATOM 1581 C C . LEU A 1 193 ? -20.763 3.100 -3.465 1.00 65.62 193 LEU A C 1
ATOM 1583 O O . LEU A 1 193 ? -19.927 2.540 -4.174 1.00 65.62 193 LEU A O 1
ATOM 1587 N N . TYR A 1 194 ? -21.909 3.561 -3.977 1.00 76.94 194 TYR A N 1
ATOM 1588 C CA . TYR A 1 194 ? -22.290 3.360 -5.380 1.00 76.94 194 TYR A CA 1
ATOM 1589 C C . TYR A 1 194 ? -21.344 4.007 -6.401 1.00 76.94 194 TYR A C 1
ATOM 1591 O O . TYR A 1 194 ? -21.048 3.348 -7.398 1.00 76.94 194 TYR A O 1
ATOM 1599 N N . PRO A 1 195 ? -20.785 5.214 -6.181 1.00 76.44 195 PRO A N 1
ATOM 1600 C CA . PRO A 1 195 ? -19.772 5.766 -7.080 1.00 76.44 195 PRO A CA 1
ATOM 1601 C C . PRO A 1 195 ? -18.520 4.883 -7.189 1.00 76.44 195 PRO A C 1
ATOM 1603 O O . PRO A 1 195 ? -17.957 4.748 -8.271 1.00 76.44 195 PRO A O 1
ATOM 1606 N N . LEU A 1 196 ? -18.105 4.232 -6.094 1.00 68.19 196 LEU A N 1
ATOM 1607 C CA . LEU A 1 196 ? -16.965 3.311 -6.095 1.00 68.19 196 LEU A CA 1
ATOM 1608 C C . LEU A 1 196 ? -17.289 2.015 -6.852 1.00 68.19 196 LEU A C 1
ATOM 1610 O O . LEU A 1 196 ? -16.465 1.538 -7.629 1.00 68.19 196 LEU A O 1
ATOM 1614 N N . ALA A 1 197 ? -18.496 1.472 -6.671 1.00 73.88 197 ALA A N 1
ATOM 1615 C CA . ALA A 1 197 ? -18.964 0.307 -7.420 1.00 73.88 197 ALA A CA 1
ATOM 1616 C C . ALA A 1 197 ? -19.071 0.598 -8.927 1.00 73.88 197 ALA A C 1
ATOM 1618 O O . ALA A 1 197 ? -18.673 -0.232 -9.743 1.00 73.88 197 ALA A O 1
ATOM 1619 N N . LEU A 1 198 ? -19.536 1.796 -9.299 1.00 81.88 198 LEU A N 1
ATOM 1620 C CA . LEU A 1 198 ? -19.577 2.252 -10.688 1.00 81.88 198 LEU A CA 1
ATOM 1621 C C . LEU A 1 198 ? -18.167 2.370 -11.280 1.00 81.88 198 LEU A C 1
ATOM 1623 O O . LEU A 1 198 ? -17.930 1.875 -12.377 1.00 81.88 198 LEU A O 1
ATOM 1627 N N . LEU A 1 199 ? -17.216 2.962 -10.550 1.00 77.69 199 LEU A N 1
ATOM 1628 C CA . LEU A 1 199 ? -15.816 3.048 -10.982 1.00 77.69 199 LEU A CA 1
ATOM 1629 C C . LEU A 1 199 ? -15.178 1.665 -11.167 1.00 77.69 199 LEU A C 1
ATOM 1631 O O . LEU A 1 199 ? -14.482 1.445 -12.157 1.00 77.69 199 LEU A O 1
ATOM 1635 N N . LEU A 1 200 ? -15.442 0.725 -10.254 1.00 76.81 200 LEU A N 1
ATOM 1636 C CA . LEU A 1 200 ? -14.975 -0.657 -10.371 1.00 76.81 200 LEU A CA 1
ATOM 1637 C C . LEU A 1 200 ? -15.557 -1.338 -11.617 1.00 76.81 200 LEU A C 1
ATOM 1639 O O . LEU A 1 200 ? -14.836 -2.021 -12.342 1.00 76.81 200 LEU A O 1
ATOM 1643 N N . LEU A 1 201 ? -16.844 -1.125 -11.892 1.00 83.25 201 LEU A N 1
ATOM 1644 C CA . LEU A 1 201 ? -17.519 -1.681 -13.061 1.00 83.25 201 LEU A CA 1
ATOM 1645 C C . LEU A 1 201 ? -16.958 -1.087 -14.361 1.00 83.25 201 LEU A C 1
ATOM 1647 O O . LEU A 1 201 ? -16.619 -1.838 -15.273 1.00 83.25 201 LEU A O 1
ATOM 1651 N N . CYS A 1 202 ? -16.763 0.233 -14.422 1.00 80.25 202 CYS A N 1
ATOM 1652 C CA . CYS A 1 202 ? -16.093 0.900 -15.541 1.00 80.25 202 CYS A CA 1
ATOM 1653 C C . CYS A 1 202 ? -14.675 0.353 -15.766 1.00 80.25 202 CYS A C 1
ATOM 1655 O O . CYS A 1 202 ? -14.292 0.094 -16.903 1.00 80.25 202 CYS A O 1
ATOM 1657 N N . TYR A 1 203 ? -13.914 0.118 -14.694 1.00 75.31 203 TYR A N 1
ATOM 1658 C CA . TYR A 1 203 ? -12.577 -0.468 -14.784 1.00 75.31 203 TYR A CA 1
ATOM 1659 C C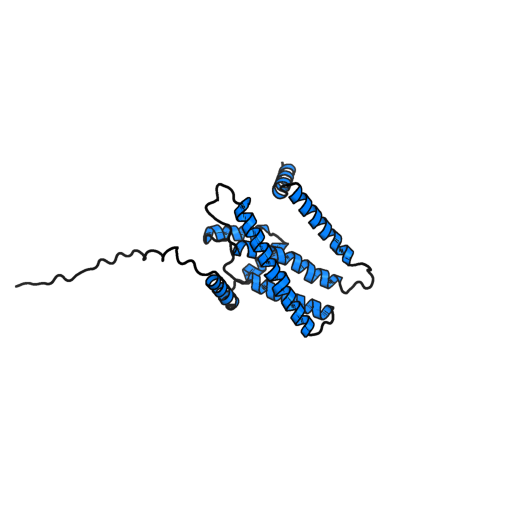 . TYR A 1 203 ? -12.604 -1.894 -15.358 1.00 75.31 203 TYR A C 1
ATOM 1661 O O . TYR A 1 203 ? -11.858 -2.201 -16.290 1.00 75.31 203 TYR A O 1
ATOM 1669 N N . ILE A 1 204 ? -13.506 -2.756 -14.878 1.00 80.38 204 ILE A N 1
ATOM 1670 C CA . ILE A 1 204 ? -13.667 -4.115 -15.420 1.00 80.38 204 ILE A CA 1
ATOM 1671 C C . ILE A 1 204 ? -14.058 -4.064 -16.902 1.00 80.38 204 ILE A C 1
ATOM 1673 O O . ILE A 1 204 ? -13.473 -4.789 -17.703 1.00 80.38 204 ILE A O 1
ATOM 1677 N N . LEU A 1 205 ? -14.981 -3.179 -17.290 1.00 82.25 205 LEU A N 1
ATOM 1678 C CA . LEU A 1 205 ? -15.360 -2.991 -18.694 1.00 82.25 205 LEU A CA 1
ATOM 1679 C C . LEU A 1 205 ? -14.163 -2.583 -19.557 1.00 82.25 205 LEU A C 1
ATOM 1681 O O . LEU A 1 205 ? -13.980 -3.130 -20.640 1.00 82.25 205 LEU A O 1
ATOM 1685 N N . THR A 1 206 ? -13.311 -1.677 -19.075 1.00 76.06 206 THR A N 1
ATOM 1686 C CA . THR A 1 206 ? -12.117 -1.258 -19.827 1.00 76.06 206 THR A CA 1
ATOM 1687 C C . THR A 1 206 ? -11.114 -2.396 -20.018 1.00 76.06 206 THR A C 1
ATOM 1689 O O . THR A 1 206 ? -10.548 -2.525 -21.102 1.00 76.06 206 THR A O 1
ATOM 1692 N N . LEU A 1 207 ? -10.965 -3.278 -19.022 1.00 71.12 207 LEU A N 1
ATOM 1693 C CA . LEU A 1 207 ? -10.144 -4.485 -19.134 1.00 71.12 207 LEU A CA 1
ATOM 1694 C C . LEU A 1 207 ? -10.735 -5.503 -20.118 1.00 71.12 207 LEU A C 1
ATOM 1696 O O . LEU A 1 207 ? -10.005 -6.038 -20.947 1.00 71.12 207 LEU A O 1
ATOM 1700 N N . VAL A 1 208 ? -12.047 -5.758 -20.054 1.00 78.69 208 VAL A N 1
ATOM 1701 C CA . VAL A 1 208 ? -12.738 -6.703 -20.953 1.00 78.69 208 VAL A CA 1
ATOM 1702 C C . VAL A 1 208 ? -12.674 -6.227 -22.403 1.00 78.69 208 VAL A C 1
ATOM 1704 O O . VAL A 1 208 ? -12.373 -7.013 -23.298 1.00 78.69 208 VAL A O 1
ATOM 1707 N N . CYS A 1 209 ? -12.876 -4.932 -22.638 1.00 79.38 209 CYS A N 1
ATOM 1708 C CA . CYS A 1 209 ? -12.765 -4.330 -23.964 1.00 79.38 209 CYS A CA 1
ATOM 1709 C C . CYS A 1 209 ? -11.309 -4.192 -24.453 1.00 79.38 209 CYS A C 1
ATOM 1711 O O . CYS A 1 209 ? -11.093 -3.634 -25.524 1.00 79.38 209 CYS A O 1
ATOM 1713 N N . SER A 1 210 ? -10.315 -4.676 -23.689 1.00 71.25 210 SER A N 1
ATOM 1714 C CA . SER A 1 210 ? -8.877 -4.536 -23.977 1.00 71.25 210 SER A CA 1
ATOM 1715 C C . SER A 1 210 ? -8.456 -3.092 -24.283 1.00 71.25 210 SER A C 1
ATOM 1717 O O . SER A 1 210 ? -7.511 -2.851 -25.031 1.00 71.25 210 SER A O 1
ATOM 1719 N N . VAL A 1 211 ? -9.158 -2.114 -23.702 1.00 72.38 211 VAL A N 1
ATOM 1720 C CA . VAL A 1 211 ? -8.845 -0.697 -23.879 1.00 72.38 211 VAL A CA 1
ATOM 1721 C C . VAL A 1 211 ? -7.694 -0.356 -22.946 1.00 72.38 211 VAL A C 1
ATOM 1723 O O . VAL A 1 211 ? -7.838 -0.363 -21.721 1.00 72.38 211 VAL A O 1
ATOM 1726 N N . ASN A 1 212 ? -6.538 -0.035 -23.522 1.00 75.19 212 ASN A N 1
ATOM 1727 C CA . ASN A 1 212 ? -5.376 0.403 -22.764 1.00 75.19 212 ASN A CA 1
ATOM 1728 C C . ASN A 1 212 ? -5.593 1.837 -22.260 1.00 75.19 212 ASN A C 1
ATOM 1730 O O . ASN A 1 212 ? -5.256 2.811 -22.931 1.00 75.19 212 ASN A O 1
ATOM 1734 N N . LEU A 1 213 ? -6.179 1.970 -21.066 1.00 70.00 213 LEU A N 1
ATOM 1735 C CA . LEU A 1 213 ? -6.556 3.265 -20.488 1.00 70.00 213 LEU A CA 1
ATOM 1736 C C . LEU A 1 213 ? -5.381 4.249 -20.405 1.00 70.00 213 LEU A C 1
ATOM 1738 O O . LEU A 1 213 ? -5.570 5.453 -20.538 1.00 70.00 213 LEU A O 1
ATOM 1742 N N . CYS A 1 214 ? -4.169 3.736 -20.181 1.00 65.81 214 CYS A N 1
ATOM 1743 C CA . CYS A 1 214 ? -2.962 4.551 -20.087 1.00 65.81 214 CYS A CA 1
ATOM 1744 C C . CYS A 1 214 ? -2.602 5.193 -21.430 1.00 65.81 214 CYS A C 1
ATOM 1746 O O . CYS A 1 214 ? -2.206 6.353 -21.465 1.00 65.81 214 CYS A O 1
ATOM 1748 N N . GLU A 1 215 ? -2.756 4.442 -22.515 1.00 70.94 215 GLU A N 1
ATOM 1749 C CA . GLU A 1 215 ? -2.493 4.894 -23.880 1.00 70.94 215 GLU A CA 1
ATOM 1750 C C . GLU A 1 215 ? -3.582 5.865 -24.340 1.00 70.94 215 GLU A C 1
ATOM 1752 O O . GLU A 1 215 ? -3.267 6.973 -24.752 1.00 70.94 215 GLU A O 1
ATOM 1757 N N . ALA A 1 216 ? -4.855 5.539 -24.093 1.00 73.19 216 ALA A N 1
ATOM 1758 C CA . ALA A 1 216 ? -5.981 6.425 -24.389 1.00 73.19 216 ALA A CA 1
ATOM 1759 C C . ALA A 1 216 ? -5.912 7.766 -23.631 1.00 73.19 216 ALA A C 1
ATOM 1761 O O . ALA A 1 216 ? -6.227 8.817 -24.187 1.00 73.19 216 ALA A O 1
ATOM 1762 N N . LEU A 1 217 ? -5.486 7.752 -22.361 1.00 74.94 217 LEU A N 1
ATOM 1763 C CA . LEU A 1 217 ? -5.262 8.981 -21.596 1.00 74.94 217 LEU A CA 1
ATOM 1764 C C . LEU A 1 217 ? -4.069 9.765 -22.142 1.00 74.94 217 LEU A C 1
ATOM 1766 O O . LEU A 1 217 ? -4.162 10.982 -22.268 1.00 74.94 217 LEU A O 1
ATOM 1770 N N . ASN A 1 218 ? -2.964 9.093 -22.468 1.00 75.50 218 ASN A N 1
ATOM 1771 C CA . ASN A 1 218 ? -1.784 9.749 -23.019 1.00 75.50 218 ASN A CA 1
ATOM 1772 C C . ASN A 1 218 ? -2.095 10.418 -24.368 1.00 75.50 218 ASN A C 1
ATOM 1774 O O . ASN A 1 218 ? -1.767 11.587 -24.546 1.00 75.50 218 ASN A O 1
ATOM 1778 N N . ASP A 1 219 ? -2.814 9.732 -25.257 1.00 75.94 219 ASP A N 1
ATOM 1779 C CA . ASP A 1 219 ? -3.271 10.273 -26.539 1.00 75.94 219 ASP A CA 1
ATOM 1780 C C . ASP A 1 219 ? -4.221 11.456 -26.346 1.00 75.94 219 ASP A C 1
ATOM 1782 O O . ASP A 1 219 ? -4.067 12.490 -26.993 1.00 75.94 219 ASP A O 1
ATOM 1786 N N . PHE A 1 220 ? -5.159 11.356 -25.400 1.00 81.31 220 PHE A N 1
ATOM 1787 C CA . PHE A 1 220 ? -6.042 12.466 -25.047 1.00 81.31 220 PHE A CA 1
ATOM 1788 C C . PHE A 1 220 ? -5.266 13.695 -24.545 1.00 81.31 220 PHE A C 1
ATOM 1790 O O . PHE A 1 220 ? -5.583 14.823 -24.925 1.00 81.31 220 PHE A O 1
ATOM 1797 N N . TYR A 1 221 ? -4.254 13.500 -23.692 1.00 74.19 221 TYR A N 1
ATOM 1798 C CA . TYR A 1 221 ? -3.425 14.595 -23.181 1.00 74.19 221 TYR A CA 1
ATOM 1799 C C . TYR A 1 221 ? -2.544 15.210 -24.271 1.00 74.19 221 TYR A C 1
ATOM 1801 O O . TYR A 1 221 ? -2.440 16.432 -24.328 1.00 74.19 221 TYR A O 1
ATOM 1809 N N . VAL A 1 222 ? -1.957 14.398 -25.154 1.00 78.56 222 VAL A N 1
ATOM 1810 C CA . VAL A 1 222 ? -1.167 14.879 -26.298 1.00 78.56 222 VAL A CA 1
ATOM 1811 C C . VAL A 1 222 ? -2.049 15.668 -27.270 1.00 78.56 222 VAL A C 1
ATOM 1813 O O . VAL A 1 222 ? -1.685 16.780 -27.639 1.00 78.56 222 VAL A O 1
ATOM 1816 N N . TYR A 1 223 ? -3.246 15.167 -27.591 1.00 81.00 223 TYR A N 1
ATOM 1817 C CA . TYR A 1 223 ? -4.229 15.844 -28.447 1.00 81.00 223 TYR A CA 1
ATOM 1818 C C . TYR A 1 223 ? -4.727 17.182 -27.878 1.00 81.00 223 TYR A C 1
ATOM 1820 O O . TYR A 1 223 ? -5.174 18.046 -28.618 1.00 81.00 223 TYR A O 1
ATOM 1828 N N . ARG A 1 224 ? -4.691 17.363 -26.553 1.00 69.56 224 ARG A N 1
ATOM 1829 C CA . ARG A 1 224 ? -5.113 18.611 -25.894 1.00 69.56 224 ARG A CA 1
ATOM 1830 C C . ARG A 1 224 ? -4.016 19.663 -25.773 1.00 69.56 224 ARG A C 1
ATOM 1832 O O . ARG A 1 224 ? -4.338 20.808 -25.463 1.00 69.56 224 ARG A O 1
ATOM 1839 N N . VAL A 1 225 ? -2.756 19.265 -25.914 1.00 77.50 225 VAL A N 1
ATOM 1840 C CA . VAL A 1 225 ? -1.588 20.148 -25.781 1.00 77.50 225 VAL A CA 1
ATOM 1841 C C . VAL A 1 225 ? -1.038 20.569 -27.151 1.00 77.50 225 VAL A C 1
ATOM 1843 O O . VAL A 1 225 ? -0.384 21.608 -27.228 1.00 77.50 225 VAL A O 1
ATOM 1846 N N . MET A 1 226 ? -1.308 19.795 -28.209 1.00 52.62 226 MET A N 1
ATOM 1847 C CA . MET A 1 226 ? -1.048 20.142 -29.616 1.00 52.62 226 MET A CA 1
ATOM 1848 C C . MET A 1 226 ? -2.239 20.865 -30.243 1.00 52.62 226 MET A C 1
ATOM 1850 O O . MET A 1 226 ? -1.985 21.743 -31.095 1.00 52.62 226 MET A O 1
#

Radius of gyration: 25.72 Å; Cα contacts (8 Å, |Δi|>4): 116; chains: 1; bounding box: 114×41×54 Å

Solvent-accessible surface area (backbone atoms only — not comparable to full-atom values): 13383 Å² total; per-residue (Å²): 133,82,89,81,87,84,78,87,75,85,81,78,71,94,63,78,77,79,77,81,66,98,73,73,74,72,47,73,64,58,56,48,49,51,53,55,57,48,61,70,48,65,91,81,44,59,49,70,61,29,53,51,47,61,52,25,61,75,78,40,46,66,60,52,54,49,51,38,54,52,36,33,76,74,70,74,40,64,44,80,91,65,52,30,49,60,52,55,52,50,53,50,52,51,55,39,46,52,51,51,28,70,70,68,69,53,53,72,67,56,44,52,53,50,47,51,42,51,49,50,45,64,49,49,46,48,32,53,54,51,12,52,51,51,32,51,48,38,62,74,71,66,62,52,84,92,52,72,90,61,76,74,52,57,60,29,32,34,50,51,40,56,61,63,46,46,60,58,46,48,47,54,54,48,50,46,56,64,60,71,69,80,44,93,81,58,82,69,73,68,62,76,49,48,65,56,54,49,51,52,50,52,50,52,50,35,59,75,70,67,50,58,61,70,57,57,48,49,51,53,53,51,67,73,74,108

Foldseek 3Di:
DDDDDDDDDDPDDPDPDPDPDPPPPPDPVNVVVLVVVLVVVPPPAPLVVLVVCLVCLPVPPVVVVVVQVVCCVPVVDRADPGCNNVVVVLVVLLVLLVLVCVQVVDDPVVSVVVSCCCPVPVLPVVLLVQLVVCQCCCLPPVDDPVRNVDGHDSNNSSVVSSSVVSVVCCCCSPVVSVVVPPPPPDDCPVVVCVVVVVVVVVVVVCVVVVPPVVVVVVVVVVVVVD

Mean predicted aligned error: 13.45 Å

Sequence (226 aa):
MGGSSTGGRYSSSPLPSPTPNHLEKRSAKDKGSKFLRRLIHVRHMDFQFAMWQML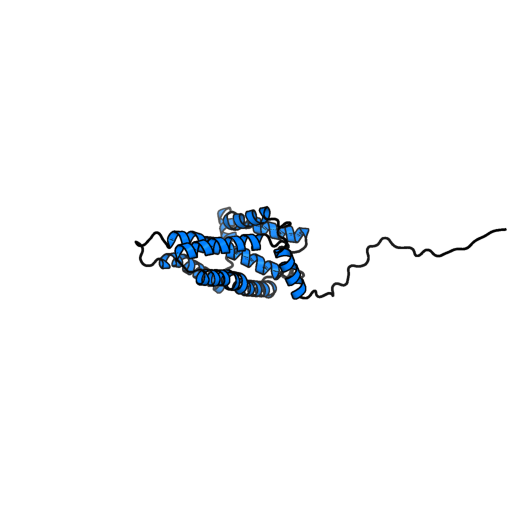YLFISPQKVYRNFQYRKQTKDQFARDDPAFLVLLGLWLIASSVGFVLILHINFVGFLKFLLWVIFIDCVGMGIVVATTLWVVSNKYLLKPTCRTEDVEWGYAFDVHLNAFFPPLVVLHVFQLFFSRPLPILKNTHIFLYPLALLLLCYILTLVCSVNLCEALNDFYVYRVM

InterPro domains:
  IPR007881 UNC-50 [PF05216] (35-180)
  IPR007881 UNC-50 [PF05216] (183-221)
  IPR007881 UNC-50 [PTHR12841] (24-181)

pLDDT: mean 76.08, std 15.6, range [33.34, 92.44]

Secondary structure (DSSP, 8-state):
--------------PPPPPP-TT----HHHHHHHHHHHHH-GGG--HHHHHHHHHHHHH-HHHHHHHHHHHHHHHS--S-S--HHHHHHHHHHHHHHHHHHHHHT--HHHHHHHHHIIIIIIIIIHHHHHHHHHHHHIIIIIS-GGGTTSPPPHHHHHHHHHHHHHHHHHIIIIIHHHHHSS-TT-S-GGGGGHHHHHHHHHHHHHHHTT--HHHHHHHHHHHHH-

Organism: Haemaphysalis longicornis (NCBI:txid44386)